Protein 2D2A (pdb70)

Radius of gyration: 20.35 Å; Cα contacts (8 Å, |Δi|>4): 411; chains: 2; bounding box: 27×75×40 Å

Organism: Escherichia coli (strain K12) (NCBI:txid83333)

B-factor: mean 34.93, std 18.26, range [1.85, 102.68]

Secondary structure (DSSP, 8-state):
----------EE-HHHHHHHHHHHHHSTT--EEEEEEEEETTTEEEEEEEEESS--TTEEEEEETTEEEEEEGGGHHHHTT-EEEEEEETTEEEEEEE-TTT-S----B-EEE-/-----TTS------EE-HHHHHHHHHHHHHSTT--EEEEEEE---EEEEEEESS--TTEEEEEETTEEEEEEGGGHHHHTT-EEEEEEETTEEEEEEE-TT-

Nearest PDB structures (foldseek):
  2d2a-assembly2_A  TM=1.009E+00  e=5.135E-22  Escherichia coli
  2d2a-assembly2_B-2  TM=9.511E-01  e=5.919E-17  Escherichia coli
  1r94-assembly1_A  TM=8.937E-01  e=4.396E-09  Escherichia coli
  1s98-assembly1_A  TM=8.930E-01  e=3.444E-09  Escherichia coli
  1x0g-assembly1_C  TM=8.048E-01  e=1.186E-07  Thermosynechococcus vestitus BP-1

InterPro domains:
  IPR000361 Core domain, A-type assembly protein ATAP [PF01521] (18-118)
  IPR011298 FeS A-type assembly protein SufA, proteobacteria [TIGR01997] (17-122)
  IPR016092 FeS A-type assembly protein ATAP [TIGR00049] (18-121)
  IPR017870 FeS cluster insertion, C-terminal, conserved site [PS01152] (103-120)
  IPR035903 HesB-like domain superfamily [G3DSA:2.60.300.12] (17-122)
  IPR035903 HesB-like domain superfamily [SSF89360] (18-111)
  IPR050322 Iron-sulfur cluster assembly and transfer HesB/IscA [PTHR10072] (13-121)

Sequence (216 aa):
NPQDFAWQGLTLTPAAAIHIRELVAKQPGMVGVRLGVKQTGCAGFGYVLDSVSEPDKDDLLFEHDGAKLFVPLQAMPFIDGTEVDFVREGLNQIFKFHNPKAQNECGCGESFGVSGTFNPQDFAWQGLTLTPAAAIHIRELVAKQPGMVGVRLGVKQGFGYVLDSVSEPDKDDLLFEHDGAKLFVPLQAMPFIDGTEVDFVREGLNQIFKFHNPKA

CATH classification: 2.60.300.12

Solvent-accessible surface area: 12677 Å² total; per-residue (Å²): 155,100,58,126,134,111,73,155,8,8,75,7,20,84,46,0,1,95,21,0,119,87,25,48,86,166,100,124,57,14,56,0,0,68,0,15,34,37,151,83,86,140,90,32,101,26,52,44,2,66,46,14,68,157,55,78,117,57,21,54,80,44,104,80,100,48,1,73,0,15,0,16,31,134,3,0,70,115,8,20,14,0,66,0,47,16,46,132,129,80,26,31,50,31,5,107,51,119,22,70,194,41,87,146,93,106,57,95,25,69,47,18,1,21,143,89,125,166,78,61,53,113,87,108,58,155,6,9,74,9,20,100,36,0,0,68,33,4,90,96,26,25,87,153,94,129,62,19,59,0,0,51,1,14,63,126,172,96,95,6,10,41,10,75,54,2,65,148,70,84,100,75,24,52,77,40,105,76,79,62,1,69,2,10,0,22,29,128,8,0,58,138,2,21,16,0,67,4,31,14,59,145,62,16,43,16,57,7,0,67,2,95,14,96,132,103

Structure (mmCIF, N/CA/C/O backbone):
data_2D2A
#
_entry.id   2D2A
#
_cell.length_a   25.162
_cell.length_b   88.500
_cell.length_c   122.013
_cell.angle_alpha   90.00
_cell.angle_beta   90.00
_cell.angle_gamma   90.00
#
_symmetry.space_group_name_H-M   'P 21 21 21'
#
loop_
_entity.id
_entity.type
_entity.pdbx_description
1 polymer 'SufA protein'
2 water water
#
loop_
_atom_site.group_PDB
_atom_site.id
_atom_site.type_symbol
_atom_site.label_atom_id
_atom_site.label_alt_id
_atom_site.label_comp_id
_atom_site.label_asym_id
_atom_site.label_entity_id
_atom_site.label_seq_id
_atom_site.pdbx_PDB_ins_code
_atom_site.Cartn_x
_atom_site.Cartn_y
_atom_site.Cartn_z
_atom_site.occupancy
_atom_site.B_iso_or_equiv
_atom_site.auth_seq_id
_atom_site.auth_comp_id
_atom_site.auth_asym_id
_atom_site.auth_atom_id
_atom_site.pdbx_PDB_model_num
ATOM 1 N N . ASN A 1 32 ? 15.510 38.824 27.634 1.00 91.86 9 ASN A N 1
ATOM 2 C CA . ASN A 1 32 ? 16.800 38.946 28.377 1.00 92.54 9 ASN A CA 1
ATOM 3 C C . ASN A 1 32 ? 16.539 39.380 29.923 1.00 92.78 9 ASN A C 1
ATOM 4 O O . ASN A 1 32 ? 15.824 40.414 30.080 1.00 91.22 9 ASN A O 1
ATOM 6 N N . PRO A 1 33 ? 16.960 38.553 30.994 1.00 93.89 10 PRO A N 1
ATOM 7 C CA . PRO A 1 33 ? 16.769 38.813 32.477 1.00 94.31 10 PRO A CA 1
ATOM 8 C C . PRO A 1 33 ? 17.988 38.772 33.594 1.00 93.94 10 PRO A C 1
ATOM 9 O O . PRO A 1 33 ? 18.160 39.791 34.290 1.00 93.08 10 PRO A O 1
ATOM 13 N N . GLN A 1 34 ? 18.642 37.611 33.873 1.00 93.47 11 GLN A N 1
ATOM 14 C CA . GLN A 1 34 ? 20.022 37.408 34.565 1.00 92.91 11 GLN A CA 1
ATOM 15 C C . GLN A 1 34 ? 20.498 35.865 34.688 1.00 91.85 11 GLN A C 1
ATOM 16 O O . GLN A 1 34 ? 20.201 34.964 33.850 1.00 91.71 11 GLN A O 1
ATOM 22 N N . ASP A 1 35 ? 21.225 35.634 35.804 1.00 90.19 12 ASP A N 1
ATOM 23 C CA . ASP A 1 35 ? 22.131 34.494 36.171 1.00 87.86 12 ASP A CA 1
ATOM 24 C C . ASP A 1 35 ? 23.190 34.597 35.025 1.00 82.56 12 ASP A C 1
ATOM 25 O O . ASP A 1 35 ? 22.972 34.096 33.872 1.00 79.62 12 ASP A O 1
ATOM 30 N N . PHE A 1 36 ? 24.232 35.401 35.411 1.00 76.20 13 PHE A N 1
ATOM 31 C CA . PHE A 1 36 ? 25.173 36.117 34.560 1.00 71.60 13 PHE A CA 1
ATOM 32 C C . PHE A 1 36 ? 26.562 36.610 35.179 1.00 66.37 13 PHE A C 1
ATOM 33 O O . PHE A 1 36 ? 27.362 37.152 34.372 1.00 68.45 13 PHE A O 1
ATOM 41 N N . ALA A 1 37 ? 26.971 36.362 36.445 1.00 57.05 14 ALA A N 1
ATOM 42 C CA . ALA A 1 37 ? 28.311 36.792 36.915 1.00 50.21 14 ALA A CA 1
ATOM 43 C C . ALA A 1 37 ? 28.894 38.250 36.373 1.00 47.83 14 ALA A C 1
ATOM 44 O O . ALA A 1 37 ? 29.613 38.367 35.357 1.00 45.84 14 ALA A O 1
ATOM 46 N N . TRP A 1 38 ? 28.654 39.321 37.205 1.00 44.61 15 TRP A N 1
ATOM 47 C CA . TRP A 1 38 ? 28.976 40.713 36.973 1.00 39.18 15 TRP A CA 1
ATOM 48 C C . TRP A 1 38 ? 30.191 41.094 37.685 1.00 37.68 15 TRP A C 1
ATOM 49 O O . TRP A 1 38 ? 30.645 40.348 38.483 1.00 36.08 15 TRP A O 1
ATOM 60 N N . GLN A 1 39 ? 30.821 42.212 37.333 1.00 37.88 16 GLN A N 1
ATOM 61 C CA . GLN A 1 39 ? 32.110 42.455 38.008 1.00 39.62 16 GLN A CA 1
ATOM 62 C C . GLN A 1 39 ? 31.911 43.030 39.252 1.00 37.10 16 GLN A C 1
ATOM 63 O O . GLN A 1 39 ? 32.731 42.873 40.100 1.00 37.64 16 GLN A O 1
ATOM 69 N N . GLY A 1 40 ? 30.893 43.868 39.263 1.00 35.90 17 GLY A N 1
ATOM 70 C CA . GLY A 1 40 ? 30.271 44.254 40.515 1.00 35.65 17 GLY A CA 1
ATOM 71 C C . GLY A 1 40 ? 30.277 45.735 40.630 1.00 33.42 17 GLY A C 1
ATOM 72 O O . GLY A 1 40 ? 30.495 46.428 39.533 1.00 33.32 17 GLY A O 1
ATOM 73 N N . LEU A 1 41 ? 30.013 46.247 41.846 1.00 27.59 18 LEU A N 1
ATOM 74 C CA . LEU A 1 41 ? 30.186 47.686 41.976 1.00 23.69 18 LEU A CA 1
ATOM 75 C C . LEU A 1 41 ? 30.983 48.021 43.124 1.00 19.73 18 LEU A C 1
ATOM 76 O O . LEU A 1 41 ? 31.103 47.270 43.982 1.00 17.37 18 LEU A O 1
ATOM 81 N N . THR A 1 42 ? 31.498 49.233 43.136 1.00 21.91 19 THR A N 1
ATOM 82 C CA . THR A 1 42 ? 32.345 49.756 44.243 1.00 25.21 19 THR A CA 1
ATOM 83 C C . THR A 1 42 ? 31.987 51.100 44.990 1.00 24.23 19 THR A C 1
ATOM 84 O O . THR A 1 42 ? 31.533 52.024 44.617 1.00 25.16 19 THR A O 1
ATOM 88 N N . LEU A 1 43 ? 32.488 51.199 46.120 1.00 25.34 20 LEU A N 1
ATOM 89 C CA . LEU A 1 43 ? 32.392 52.377 46.893 1.00 21.68 20 LEU A CA 1
ATOM 90 C C . LEU A 1 43 ? 33.795 52.899 47.125 1.00 19.00 20 LEU A C 1
ATOM 91 O O . LEU A 1 43 ? 34.675 52.140 47.573 1.00 18.18 20 LEU A O 1
ATOM 96 N N . THR A 1 44 ? 33.997 54.176 46.900 1.00 17.90 21 THR A N 1
ATOM 97 C CA . THR A 1 44 ? 35.267 54.724 47.310 1.00 19.18 21 THR A CA 1
ATOM 98 C C . THR A 1 44 ? 35.281 54.763 48.848 1.00 21.47 21 THR A C 1
ATOM 99 O O . THR A 1 44 ? 34.270 54.842 49.507 1.00 18.03 21 THR A O 1
ATOM 103 N N . PRO A 1 45 ? 36.448 54.754 49.433 1.00 23.78 22 PRO A N 1
ATOM 104 C CA . PRO A 1 45 ? 36.526 54.933 50.938 1.00 23.62 22 PRO A CA 1
ATOM 105 C C . PRO A 1 45 ? 35.663 56.119 51.485 1.00 23.88 22 PRO A C 1
ATOM 106 O O . PRO A 1 45 ? 35.053 56.077 52.514 1.00 23.95 22 PRO A O 1
ATOM 110 N N . ALA A 1 46 ? 35.633 57.217 50.719 1.00 24.06 23 ALA A N 1
ATOM 111 C CA . ALA A 1 46 ? 34.902 58.378 51.148 1.00 22.25 23 ALA A CA 1
ATOM 112 C C . ALA A 1 46 ? 33.335 58.006 51.226 1.00 22.60 23 ALA A C 1
ATOM 113 O O . ALA A 1 46 ? 32.662 58.399 52.188 1.00 25.38 23 ALA A O 1
ATOM 115 N N . ALA A 1 47 ? 32.840 57.281 50.224 1.00 17.86 24 ALA A N 1
ATOM 116 C CA . ALA A 1 47 ? 31.507 56.886 50.111 1.00 15.85 24 ALA A CA 1
ATOM 117 C C . ALA A 1 47 ? 31.179 55.915 51.178 1.00 17.11 24 ALA A C 1
ATOM 118 O O . ALA A 1 47 ? 30.160 56.021 51.842 1.00 20.86 24 ALA A O 1
ATOM 120 N N . ALA A 1 48 ? 32.084 55.002 51.443 1.00 18.71 25 ALA A N 1
ATOM 121 C CA . ALA A 1 48 ? 32.013 53.997 52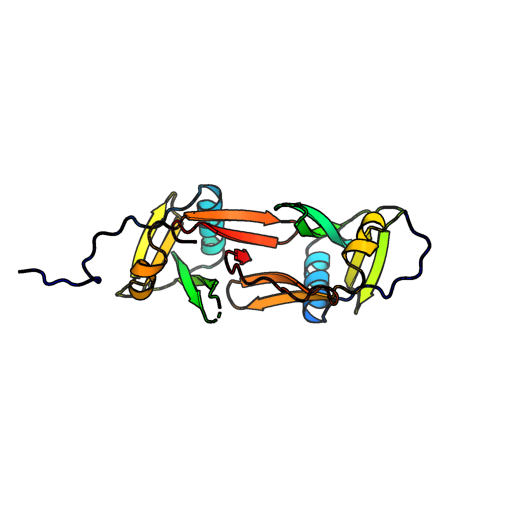.548 1.00 15.40 25 ALA A CA 1
ATOM 122 C C . ALA A 1 48 ? 31.917 54.633 53.972 1.00 15.64 25 ALA A C 1
ATOM 123 O O . ALA A 1 48 ? 30.983 54.215 54.756 1.00 8.69 25 ALA A O 1
ATOM 125 N N . ILE A 1 49 ? 32.810 55.651 54.228 1.00 15.88 26 ILE A N 1
ATOM 126 C CA . ILE A 1 49 ? 32.816 56.366 55.519 1.00 15.91 26 ILE A CA 1
ATOM 127 C C . ILE A 1 49 ? 31.409 57.023 55.613 1.00 16.13 26 ILE A C 1
ATOM 128 O O . ILE A 1 49 ? 30.673 56.990 56.607 1.00 15.14 26 ILE A O 1
ATOM 133 N N . HIS A 1 50 ? 31.000 57.683 54.566 1.00 14.30 27 HIS A N 1
ATOM 134 C CA . HIS A 1 50 ? 29.722 58.385 54.745 1.00 13.73 27 HIS A CA 1
ATOM 135 C C . HIS A 1 50 ? 28.534 57.413 54.917 1.00 14.69 27 HIS A C 1
ATOM 136 O O . HIS A 1 50 ? 27.562 57.786 55.499 1.00 16.57 27 HIS A O 1
ATOM 143 N N . ILE A 1 51 ? 28.606 56.203 54.353 1.00 11.39 28 ILE A N 1
ATOM 144 C CA . ILE A 1 51 ? 27.489 55.430 54.400 1.00 14.68 28 ILE A CA 1
ATOM 145 C C . ILE A 1 51 ? 27.485 54.956 55.889 1.00 14.90 28 ILE A C 1
ATOM 146 O O . ILE A 1 51 ? 26.524 54.733 56.482 1.00 8.25 28 ILE A O 1
ATOM 151 N N . ARG A 1 52 ? 28.671 54.602 56.422 1.00 18.38 29 ARG A N 1
ATOM 152 C CA . ARG A 1 52 ? 28.877 54.145 57.806 1.00 17.60 29 ARG A CA 1
ATOM 153 C C . ARG A 1 52 ? 28.415 55.212 58.815 1.00 17.69 29 ARG A C 1
ATOM 154 O O . ARG A 1 52 ? 27.883 54.829 59.798 1.00 24.84 29 ARG A O 1
ATOM 162 N N . GLU A 1 53 ? 28.495 56.429 58.501 1.00 15.42 30 GLU A N 1
ATOM 163 C CA . GLU A 1 53 ? 28.110 57.495 59.341 1.00 20.78 30 GLU A CA 1
ATOM 164 C C . GLU A 1 53 ? 26.614 57.685 59.363 1.00 23.29 30 GLU A C 1
ATOM 165 O O . GLU A 1 53 ? 26.068 58.117 60.405 1.00 26.06 30 GLU A O 1
ATOM 171 N N . LEU A 1 54 ? 25.906 57.463 58.219 1.00 24.38 31 LEU A N 1
ATOM 172 C CA . LEU A 1 54 ? 24.407 57.529 58.095 1.00 18.54 31 LEU A CA 1
ATOM 173 C C . LEU A 1 54 ? 23.806 56.282 58.702 1.00 18.94 31 LEU A C 1
ATOM 174 O O . LEU A 1 54 ? 22.817 56.340 59.357 1.00 20.47 31 LEU A O 1
ATOM 179 N N . VAL A 1 55 ? 24.466 55.114 58.565 1.00 19.65 32 VAL A N 1
ATOM 180 C CA . VAL A 1 55 ? 24.047 53.979 59.347 1.00 20.10 32 VAL A CA 1
ATOM 181 C C . VAL A 1 55 ? 23.962 54.215 60.903 1.00 22.21 32 VAL A C 1
ATOM 182 O O . VAL A 1 55 ? 23.174 53.580 61.575 1.00 25.30 32 VAL A O 1
ATOM 186 N N . ALA A 1 56 ? 24.793 55.148 61.406 1.00 21.76 33 ALA A N 1
ATOM 187 C CA . ALA A 1 56 ? 25.320 55.074 62.680 1.00 20.12 33 ALA A CA 1
ATOM 188 C C . ALA A 1 56 ? 24.350 56.023 63.417 1.00 22.62 33 ALA A C 1
ATOM 189 O O . ALA A 1 56 ? 24.020 55.738 64.612 1.00 22.97 33 ALA A O 1
ATOM 191 N N . LYS A 1 57 ? 23.941 57.135 62.749 1.00 23.15 34 LYS A N 1
ATOM 192 C CA . LYS A 1 57 ? 22.849 58.031 63.245 1.00 24.10 34 LYS A CA 1
ATOM 193 C C . LYS A 1 57 ? 21.500 57.373 63.019 1.00 24.66 34 LYS A C 1
ATOM 194 O O . LYS A 1 57 ? 20.541 57.814 63.451 1.00 23.57 34 LYS A O 1
ATOM 200 N N . GLN A 1 58 ? 21.408 56.336 62.181 1.00 28.93 35 GLN A N 1
ATOM 201 C CA . GLN A 1 58 ? 20.151 55.919 61.768 1.00 28.83 35 GLN A CA 1
ATOM 202 C C . GLN A 1 58 ? 19.941 54.463 61.872 1.00 29.92 35 GLN A C 1
ATOM 203 O O . GLN A 1 58 ? 20.206 53.616 61.019 1.00 32.13 35 GLN A O 1
ATOM 209 N N . PRO A 1 59 ? 19.082 54.309 62.879 1.00 23.89 36 PRO A N 1
ATOM 210 C CA . PRO A 1 59 ? 18.686 52.884 63.271 1.00 25.21 36 PRO A CA 1
ATOM 211 C C . PRO A 1 59 ? 17.770 52.195 62.284 1.00 26.38 36 PRO A C 1
ATOM 212 O O . PRO A 1 59 ? 16.947 52.987 61.561 1.00 40.61 36 PRO A O 1
ATOM 216 N N . GLY A 1 60 ? 17.820 50.880 62.278 1.00 30.74 37 GLY A N 1
ATOM 217 C CA . GLY A 1 60 ? 17.138 50.244 61.137 1.00 31.02 37 GLY A CA 1
ATOM 218 C C . GLY A 1 60 ? 17.727 50.463 59.720 1.00 28.23 37 GLY A C 1
ATOM 219 O O . GLY A 1 60 ? 17.531 49.605 58.896 1.00 30.32 37 GLY A O 1
ATOM 220 N N . MET A 1 61 ? 18.565 51.445 59.429 1.00 26.79 38 MET A N 1
ATOM 221 C CA . MET A 1 61 ? 19.258 51.604 58.174 1.00 28.38 38 MET A CA 1
ATOM 222 C C . MET A 1 61 ? 20.393 50.562 58.024 1.00 25.31 38 MET A C 1
ATOM 223 O O . MET A 1 61 ? 21.223 50.466 58.904 1.00 24.40 38 MET A O 1
ATOM 228 N N . VAL A 1 62 ? 20.308 49.714 57.008 1.00 22.47 39 VAL A N 1
ATOM 229 C CA . VAL A 1 62 ? 21.383 48.695 56.791 1.00 24.10 39 VAL A CA 1
ATOM 230 C C . VAL A 1 62 ? 22.423 49.124 55.813 1.00 20.67 39 VAL A C 1
ATOM 231 O O . VAL A 1 62 ? 23.538 48.646 55.838 1.00 25.22 39 VAL A O 1
ATOM 235 N N . GLY A 1 63 ? 22.082 50.041 54.968 1.00 18.13 40 GLY A N 1
ATOM 236 C CA . GLY A 1 63 ? 22.945 50.356 53.827 1.00 17.81 40 GLY A CA 1
ATOM 237 C C . GLY A 1 63 ? 22.249 51.303 52.854 1.00 14.86 40 GLY A C 1
ATOM 238 O O . GLY A 1 63 ? 21.310 51.917 53.190 1.00 10.33 40 GLY A O 1
ATOM 239 N N . VAL A 1 64 ? 22.874 51.550 51.737 1.00 16.59 41 VAL A N 1
ATOM 240 C CA . VAL A 1 64 ? 22.228 52.304 50.612 1.00 16.60 41 VAL A CA 1
ATOM 241 C C . VAL A 1 64 ? 21.995 51.342 49.388 1.00 19.85 41 VAL A C 1
ATOM 242 O O . VAL A 1 64 ? 22.418 50.148 49.295 1.00 21.76 41 VAL A O 1
ATOM 246 N N . ARG A 1 65 ? 21.128 51.752 48.547 1.00 21.14 42 ARG A N 1
ATOM 247 C CA . ARG A 1 65 ? 20.697 50.925 47.386 1.00 20.08 42 ARG A CA 1
ATOM 248 C C . ARG A 1 65 ? 20.722 51.826 46.125 1.00 19.63 42 ARG A C 1
ATOM 249 O O . ARG A 1 65 ? 20.124 52.909 46.152 1.00 20.40 42 ARG A O 1
ATOM 257 N N . LEU A 1 66 ? 21.485 51.467 45.083 1.00 20.76 43 LEU A N 1
ATOM 258 C CA . LEU A 1 66 ? 21.396 52.111 43.827 1.00 21.76 43 LEU A CA 1
ATOM 259 C C . LEU A 1 66 ? 20.333 51.494 42.881 1.00 23.25 43 LEU A C 1
ATOM 260 O O . LEU A 1 66 ? 20.384 50.402 42.470 1.00 24.04 43 LEU A O 1
ATOM 265 N N . GLY A 1 67 ? 19.385 52.280 42.524 1.00 25.88 44 GLY A N 1
ATOM 266 C CA . GLY A 1 67 ? 18.427 51.991 41.477 1.00 26.88 44 GLY A CA 1
ATOM 267 C C . GLY A 1 67 ? 18.783 52.923 40.399 1.00 29.60 44 GLY A C 1
ATOM 268 O O . GLY A 1 67 ? 19.684 53.778 40.498 1.00 31.22 44 GLY A O 1
ATOM 269 N N . VAL A 1 68 ? 18.074 52.737 39.315 1.00 35.54 45 VAL A N 1
ATOM 270 C CA . VAL A 1 68 ? 18.084 53.669 38.121 1.00 38.10 45 VAL A CA 1
ATOM 271 C C . VAL A 1 68 ? 16.605 54.028 37.709 1.00 39.16 45 VAL A C 1
ATOM 272 O O . VAL A 1 68 ? 15.796 53.225 37.804 1.00 36.86 45 VAL A O 1
ATOM 276 N N . LYS A 1 69 ? 16.337 55.253 37.293 1.00 43.81 46 LYS A N 1
ATOM 277 C CA . LYS A 1 69 ? 14.985 55.829 36.995 1.00 47.82 46 LYS A CA 1
ATOM 278 C C . LYS A 1 69 ? 14.981 56.232 35.431 1.00 51.51 46 LYS A C 1
ATOM 279 O O . LYS A 1 69 ? 15.978 56.587 34.867 1.00 49.61 46 LYS A O 1
ATOM 281 N N . GLN A 1 70 ? 13.815 56.152 34.772 1.00 55.40 47 GLN A N 1
ATOM 282 C CA . GLN A 1 70 ? 13.604 56.592 33.435 1.00 57.22 47 GLN A CA 1
ATOM 283 C C . GLN A 1 70 ? 13.697 58.138 33.638 1.00 58.33 47 GLN A C 1
ATOM 284 O O . GLN A 1 70 ? 13.208 58.664 34.648 1.00 53.78 47 GLN A O 1
ATOM 290 N N . THR A 1 71 ? 14.419 58.819 32.701 1.00 63.16 48 THR A N 1
ATOM 291 C CA . THR A 1 71 ? 14.426 60.347 32.448 1.00 66.76 48 THR A CA 1
ATOM 292 C C . THR A 1 71 ? 14.752 60.794 30.924 1.00 71.53 48 THR A C 1
ATOM 293 O O . THR A 1 71 ? 14.876 59.910 30.035 1.00 71.82 48 THR A O 1
ATOM 297 N N . GLY A 1 72 ? 14.918 62.110 30.591 1.00 77.28 49 GLY A N 1
ATOM 298 C CA . GLY A 1 72 ? 15.366 62.604 29.207 1.00 82.14 49 GLY A CA 1
ATOM 299 C C . GLY A 1 72 ? 14.652 62.200 27.762 1.00 86.03 49 GLY A C 1
ATOM 300 O O . GLY A 1 72 ? 13.348 62.299 27.637 1.00 86.37 49 GLY A O 1
ATOM 301 N N . CYS A 1 73 ? 15.433 61.830 26.670 1.00 88.48 50 CYS A N 1
ATOM 302 C CA . CYS A 1 73 ? 14.910 60.849 25.636 1.00 90.70 50 CYS A CA 1
ATOM 303 C C . CYS A 1 73 ? 14.962 59.353 26.084 1.00 90.76 50 CYS A C 1
ATOM 304 O O . CYS A 1 73 ? 14.019 58.919 26.762 1.00 93.76 50 CYS A O 1
ATOM 307 N N . ALA A 1 74 ? 15.926 58.491 25.724 1.00 88.98 51 ALA A N 1
ATOM 308 C CA . ALA A 1 74 ? 15.806 57.127 26.359 1.00 86.92 51 ALA A CA 1
ATOM 309 C C . ALA A 1 74 ? 16.755 57.025 27.573 1.00 84.35 51 ALA A C 1
ATOM 310 O O . ALA A 1 74 ? 17.255 55.851 27.837 1.00 85.57 51 ALA A O 1
ATOM 312 N N . GLY A 1 75 ? 16.941 58.227 28.266 1.00 78.78 52 GLY A N 1
ATOM 313 C CA . GLY A 1 75 ? 17.787 58.490 29.437 1.00 73.11 52 GLY A CA 1
ATOM 314 C C . GLY A 1 75 ? 17.400 57.695 30.714 1.00 68.89 52 GLY A C 1
ATOM 315 O O . GLY A 1 75 ? 16.412 56.924 30.760 1.00 69.47 52 GLY A O 1
ATOM 316 N N . PHE A 1 76 ? 18.181 57.885 31.782 1.00 62.52 53 PHE A N 1
ATOM 317 C CA . PHE A 1 76 ? 18.320 56.932 32.860 1.00 56.12 53 PHE A CA 1
ATOM 318 C C . PHE A 1 76 ? 19.287 57.662 33.886 1.00 50.09 53 PHE A C 1
ATOM 319 O O . PHE A 1 76 ? 20.397 58.080 33.533 1.00 49.13 53 PHE A O 1
ATOM 327 N N . GLY A 1 77 ? 18.808 57.827 35.144 1.00 42.75 54 GLY A N 1
ATOM 328 C CA . GLY A 1 77 ? 19.351 58.683 36.166 1.00 36.47 54 GLY A CA 1
ATOM 329 C C . GLY A 1 77 ? 19.622 57.624 37.128 1.00 32.64 54 GLY A C 1
ATOM 330 O O . GLY A 1 77 ? 19.014 56.624 37.146 1.00 30.52 54 GLY A O 1
ATOM 331 N N . TYR A 1 78 ? 20.666 57.837 37.880 1.00 30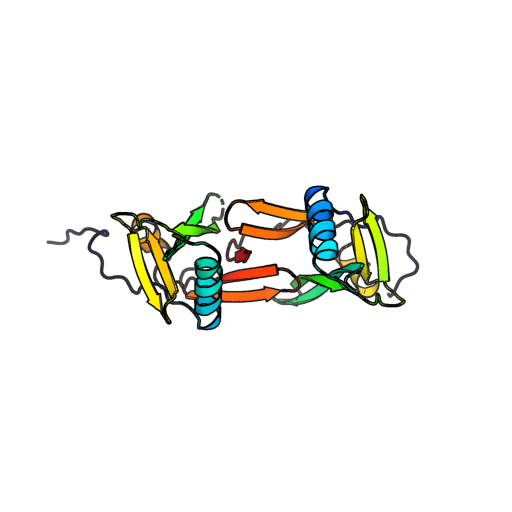.52 55 TYR A N 1
ATOM 332 C CA . TYR A 1 78 ? 20.912 57.165 39.183 1.00 27.58 55 TYR A CA 1
ATOM 333 C C . TYR A 1 78 ? 20.182 57.666 40.366 1.00 22.17 55 TYR A C 1
ATOM 334 O O . TYR A 1 78 ? 19.823 58.800 40.437 1.00 19.84 55 TYR A O 1
ATOM 343 N N . VAL A 1 79 ? 19.945 56.747 41.274 1.00 23.01 56 VAL A N 1
ATOM 344 C CA . VAL A 1 79 ? 19.144 56.996 42.569 1.00 22.50 56 VAL A CA 1
ATOM 345 C C . VAL A 1 79 ? 19.620 56.173 43.695 1.00 19.33 56 VAL A C 1
ATOM 346 O O . VAL A 1 79 ? 19.429 54.976 43.696 1.00 16.21 56 VAL A O 1
ATOM 350 N N . LEU A 1 80 ? 20.347 56.823 44.549 1.00 18.91 57 LEU A N 1
ATOM 351 C CA . LEU A 1 80 ? 20.866 56.205 45.807 1.00 21.77 57 LEU A CA 1
ATOM 352 C C . LEU A 1 80 ? 19.947 56.423 46.971 1.00 21.64 57 LEU A C 1
ATOM 353 O O . LEU A 1 80 ? 19.664 57.574 47.365 1.00 20.30 57 LEU A O 1
ATOM 358 N N . ASP A 1 81 ? 19.587 55.353 47.620 1.00 22.81 58 ASP A N 1
ATOM 359 C CA . ASP A 1 81 ? 18.600 55.467 48.675 1.00 24.07 58 ASP A CA 1
ATOM 360 C C . ASP A 1 81 ? 19.044 54.677 49.779 1.00 24.30 58 ASP A C 1
ATOM 361 O O . ASP A 1 81 ? 19.771 53.688 49.679 1.00 25.03 58 ASP A O 1
ATOM 366 N N . SER A 1 82 ? 18.634 55.185 50.940 1.00 26.68 59 SER A N 1
ATOM 367 C CA . SER A 1 82 ? 18.768 54.509 52.275 1.00 23.46 59 SER A CA 1
ATOM 368 C C . SER A 1 82 ? 17.985 53.250 52.177 1.00 21.56 59 SER A C 1
ATOM 369 O O . SER A 1 82 ? 16.830 53.298 51.494 1.00 24.91 59 SER A O 1
ATOM 372 N N . VAL A 1 83 ? 18.474 52.114 52.698 1.00 18.63 60 VAL A N 1
ATOM 373 C CA . VAL A 1 83 ? 17.640 50.893 52.665 1.00 21.25 60 VAL A CA 1
ATOM 374 C C . VAL A 1 83 ? 17.588 50.283 53.969 1.00 22.97 60 VAL A C 1
ATOM 375 O O . VAL A 1 83 ? 18.568 50.371 54.711 1.00 23.92 60 VAL A O 1
ATOM 379 N N . SER A 1 84 ? 16.482 49.616 54.326 1.00 26.97 61 SER A N 1
ATOM 380 C CA . SER A 1 84 ? 16.473 48.744 55.642 1.00 26.79 61 SER A CA 1
ATOM 381 C C . SER A 1 84 ? 16.263 47.271 55.387 1.00 28.05 61 SER A C 1
ATOM 382 O O . SER A 1 84 ? 16.909 46.531 55.933 1.00 28.24 61 SER A O 1
ATOM 385 N N . GLU A 1 85 ? 15.403 46.929 54.449 1.00 33.06 62 GLU A N 1
ATOM 386 C CA . GLU A 1 85 ? 14.865 45.602 54.103 1.00 37.83 62 GLU A CA 1
ATOM 387 C C . GLU A 1 85 ? 15.247 45.482 52.579 1.00 36.99 62 GLU A C 1
ATOM 388 O O . GLU A 1 85 ? 14.554 46.003 51.680 1.00 38.63 62 GLU A O 1
ATOM 394 N N . PRO A 1 86 ? 16.363 44.855 52.275 1.00 36.91 63 PRO A N 1
ATOM 395 C CA . PRO A 1 86 ? 16.681 44.501 50.879 1.00 35.91 63 PRO A CA 1
ATOM 396 C C . PRO A 1 86 ? 15.704 43.689 50.202 1.00 35.90 63 PRO A C 1
ATOM 397 O O . PRO A 1 86 ? 15.387 42.771 50.778 1.00 37.99 63 PRO A O 1
ATOM 401 N N . ASP A 1 87 ? 15.354 43.929 48.992 1.00 36.64 64 ASP A N 1
ATOM 402 C CA . ASP A 1 87 ? 14.700 42.9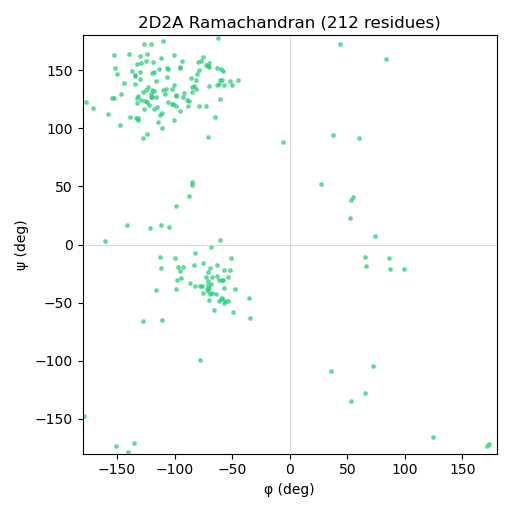66 48.163 1.00 39.06 64 ASP A CA 1
ATOM 403 C C . ASP A 1 87 ? 15.484 41.651 47.909 1.00 37.53 64 ASP A C 1
ATOM 404 O O . ASP A 1 87 ? 16.678 41.608 48.023 1.00 33.57 64 ASP A O 1
ATOM 409 N N . LYS A 1 88 ? 14.714 40.561 47.691 1.00 40.28 65 LYS A N 1
ATOM 410 C CA . LYS A 1 88 ? 15.162 39.124 47.426 1.00 40.88 65 LYS A CA 1
ATOM 411 C C . LYS A 1 88 ? 16.283 39.023 46.291 1.00 41.33 65 LYS A C 1
ATOM 412 O O . LYS A 1 88 ? 17.384 38.550 46.483 1.00 40.75 65 LYS A O 1
ATOM 414 N N . ASP A 1 89 ? 15.906 39.529 45.142 1.00 43.27 66 ASP A N 1
ATOM 415 C CA . ASP A 1 89 ? 16.711 39.899 44.037 1.00 46.09 66 ASP A CA 1
ATOM 416 C C . ASP A 1 89 ? 17.973 40.858 44.307 1.00 44.79 66 ASP A C 1
ATOM 417 O O . ASP A 1 89 ? 18.689 41.103 43.326 1.00 49.67 66 ASP A O 1
ATOM 422 N N . ASP A 1 90 ? 18.236 41.529 45.447 1.00 39.81 67 ASP A N 1
ATOM 423 C CA . ASP A 1 90 ? 19.344 42.465 45.413 1.00 33.64 67 ASP A CA 1
ATOM 424 C C . ASP A 1 90 ? 20.676 41.714 45.548 1.00 30.91 67 ASP A C 1
ATOM 425 O O . ASP A 1 90 ? 20.780 40.682 46.106 1.00 30.71 67 ASP A O 1
ATOM 430 N N . LEU A 1 91 ? 21.698 42.363 45.064 1.00 29.27 68 LEU A N 1
ATOM 431 C CA . LEU A 1 91 ? 23.044 42.023 45.257 1.00 29.09 68 LEU A CA 1
ATOM 432 C C . LEU A 1 91 ? 23.670 42.973 46.202 1.00 26.55 68 LEU A C 1
ATOM 433 O O . LEU A 1 91 ? 23.443 44.164 46.192 1.00 24.99 68 LEU A O 1
ATOM 438 N N . LEU A 1 92 ? 24.656 42.431 46.851 1.00 25.40 69 LEU A N 1
ATOM 439 C CA . LEU A 1 92 ? 25.304 43.065 47.948 1.00 25.94 69 LEU A CA 1
ATOM 440 C C . LEU A 1 92 ? 26.807 43.261 47.679 1.00 26.68 69 LEU A C 1
ATOM 441 O O . LEU A 1 92 ? 27.477 42.341 47.414 1.00 29.86 69 LEU A O 1
ATOM 446 N N . PHE A 1 93 ? 27.331 44.470 47.824 1.00 28.28 70 PHE A N 1
ATOM 447 C CA . PHE A 1 93 ? 28.718 44.780 47.576 1.00 28.33 70 PHE A CA 1
ATOM 448 C C . PHE A 1 93 ? 29.045 45.576 48.788 1.00 31.31 70 PHE A C 1
ATOM 449 O O . PHE A 1 93 ? 28.556 46.673 49.018 1.00 30.47 70 PHE A O 1
ATOM 457 N N . GLU A 1 94 ? 29.842 44.907 49.597 1.00 35.55 71 GLU A N 1
ATOM 458 C CA . GLU A 1 94 ? 30.411 45.337 50.837 1.00 36.97 71 GLU A CA 1
ATOM 459 C C . GLU A 1 94 ? 31.903 45.760 50.787 1.00 37.88 71 GLU A C 1
ATOM 460 O O . GLU A 1 94 ? 32.709 45.080 50.391 1.00 33.32 71 GLU A O 1
ATOM 466 N N . HIS A 1 95 ? 32.157 47.008 51.157 1.00 43.31 72 HIS A N 1
ATOM 467 C CA . HIS A 1 95 ? 33.442 47.633 51.273 1.00 47.59 72 HIS A CA 1
ATOM 468 C C . HIS A 1 95 ? 33.447 48.330 52.617 1.00 45.84 72 HIS A C 1
ATOM 469 O O . HIS A 1 95 ? 32.645 49.125 52.880 1.00 45.63 72 HIS A O 1
ATOM 476 N N . ASP A 1 96 ? 34.473 47.983 53.374 1.00 45.91 73 ASP A N 1
ATOM 477 C CA . ASP A 1 96 ? 34.994 48.499 54.620 1.00 44.36 73 ASP A CA 1
ATOM 478 C C . ASP A 1 96 ? 33.727 48.500 55.604 1.00 40.43 73 ASP A C 1
ATOM 479 O O . ASP A 1 96 ? 33.595 49.292 56.358 1.00 41.60 73 ASP A O 1
ATOM 484 N N . GLY A 1 97 ? 32.800 47.566 55.638 1.00 38.65 74 GLY A N 1
ATOM 485 C CA . GLY A 1 97 ? 31.566 47.653 56.487 1.00 33.48 74 GLY A CA 1
ATOM 486 C C . GLY A 1 97 ? 30.349 48.346 55.942 1.00 30.56 74 GLY A C 1
ATOM 487 O O . GLY A 1 97 ? 29.229 48.187 56.408 1.00 31.85 74 GLY A O 1
ATOM 488 N N . ALA A 1 98 ? 30.547 49.205 54.932 1.00 27.60 75 ALA A N 1
ATOM 489 C CA . ALA A 1 98 ? 29.413 49.808 54.221 1.00 25.01 75 ALA A CA 1
ATOM 490 C C . ALA A 1 98 ? 28.767 48.896 53.192 1.00 22.88 75 ALA A C 1
ATOM 491 O O . ALA A 1 98 ? 29.453 48.436 52.312 1.00 21.84 75 ALA A O 1
ATOM 493 N N . LYS A 1 99 ? 27.472 48.569 53.348 1.00 22.50 76 LYS A N 1
ATOM 494 C CA . LYS A 1 99 ? 26.608 47.922 52.295 1.00 22.27 76 LYS A CA 1
ATOM 495 C C . LYS A 1 99 ? 25.884 48.717 51.103 1.00 21.96 76 LYS A C 1
ATOM 496 O O . LYS A 1 99 ? 25.471 49.779 51.138 1.00 20.68 76 LYS A O 1
ATOM 502 N N . LEU A 1 100 ? 26.001 48.169 49.917 1.00 24.07 77 LEU A N 1
ATOM 503 C CA . LEU A 1 100 ? 25.560 48.806 48.705 1.00 23.55 77 LEU A CA 1
ATOM 504 C C . LEU A 1 100 ? 24.766 47.686 48.011 1.00 24.02 77 LEU A C 1
ATOM 505 O O . LEU A 1 100 ? 25.266 46.631 47.647 1.00 26.00 77 LEU A O 1
ATOM 510 N N . PHE A 1 101 ? 23.501 47.830 48.014 1.00 23.99 78 PHE A N 1
ATOM 511 C CA . PHE A 1 101 ? 22.626 46.810 47.472 1.00 24.53 78 PHE A CA 1
ATOM 512 C C . PHE A 1 101 ? 22.233 47.339 46.172 1.00 23.21 78 PHE A C 1
ATOM 513 O O . PHE A 1 101 ? 21.982 48.536 46.011 1.00 20.55 78 PHE A O 1
ATOM 521 N N . VAL A 1 102 ? 22.300 46.470 45.192 1.00 23.61 79 VAL A N 1
ATOM 522 C CA . VAL A 1 102 ? 21.915 46.880 43.831 1.00 23.10 79 VAL A CA 1
ATOM 523 C C . VAL A 1 102 ? 20.918 45.925 43.212 1.00 22.07 79 VAL A C 1
ATOM 524 O O . VAL A 1 102 ? 21.176 44.789 43.133 1.00 21.27 79 VAL A O 1
ATOM 528 N N . PRO A 1 103 ? 19.759 46.366 42.761 1.00 23.44 80 PRO A N 1
ATOM 529 C CA . PRO A 1 103 ? 18.841 45.414 42.097 1.00 24.06 80 PRO A CA 1
ATOM 530 C C . PRO A 1 103 ? 19.366 44.717 40.827 1.00 27.89 80 PRO A C 1
ATOM 531 O O . PRO A 1 103 ? 19.746 45.482 39.920 1.00 30.09 80 PRO A O 1
ATOM 535 N N . LEU A 1 104 ? 19.395 43.386 40.691 1.00 30.10 81 LEU A N 1
ATOM 536 C CA . LEU A 1 104 ? 19.451 42.839 39.308 1.00 31.53 81 LEU A CA 1
ATOM 537 C C . LEU A 1 104 ? 18.756 43.445 38.101 1.00 32.62 81 LEU A C 1
ATOM 538 O O . LEU A 1 104 ? 19.382 43.490 37.075 1.00 34.37 81 LEU A O 1
ATOM 543 N N . GLN A 1 105 ? 17.503 43.855 38.103 1.00 35.16 82 GLN A N 1
ATOM 544 C CA . GLN A 1 105 ? 17.008 44.490 36.910 1.00 38.27 82 GLN A CA 1
ATOM 545 C C . GLN A 1 105 ? 17.792 45.754 36.587 1.00 38.77 82 GLN A C 1
ATOM 546 O O . GLN A 1 105 ? 17.348 46.591 35.701 1.00 46.76 82 GLN A O 1
ATOM 552 N N . ALA A 1 106 ? 18.832 46.059 37.338 1.00 35.53 83 ALA A N 1
ATOM 553 C CA . ALA A 1 106 ? 19.690 47.254 37.091 1.00 31.63 83 ALA A CA 1
ATOM 554 C C . ALA A 1 106 ? 21.135 46.950 36.610 1.00 29.16 83 ALA A C 1
ATOM 555 O O . ALA A 1 106 ? 21.738 47.782 35.921 1.00 23.90 83 ALA A O 1
ATOM 557 N N . MET A 1 107 ? 21.596 45.744 36.858 1.00 29.05 84 MET A N 1
ATOM 558 C CA . MET A 1 107 ? 22.958 45.465 36.653 1.00 35.28 84 MET A CA 1
ATOM 559 C C . MET A 1 107 ? 23.443 45.738 35.204 1.00 39.00 84 MET A C 1
ATOM 560 O O . MET A 1 107 ? 24.538 46.327 34.990 1.00 40.49 84 MET A O 1
ATOM 565 N N . PRO A 1 108 ? 22.701 45.189 34.217 1.00 42.43 85 PRO A N 1
ATOM 566 C CA . PRO A 1 108 ? 22.888 45.554 32.817 1.00 40.86 85 PRO A CA 1
ATOM 567 C C . PRO A 1 108 ? 23.273 46.976 32.520 1.00 39.99 85 PRO A C 1
ATOM 568 O O . PRO A 1 108 ? 24.319 47.134 31.953 1.00 37.41 85 PRO A O 1
ATOM 572 N N . PHE A 1 109 ? 22.400 47.924 32.850 1.00 39.67 86 PHE A N 1
ATOM 573 C CA . PHE A 1 109 ? 22.566 49.299 32.503 1.00 39.32 86 PHE A CA 1
ATOM 574 C C . PHE A 1 109 ? 23.818 49.858 33.382 1.00 35.60 86 PHE A C 1
ATOM 575 O O . PHE A 1 109 ? 24.395 50.851 33.014 1.00 34.64 86 PHE A O 1
ATOM 583 N N . ILE A 1 110 ? 24.265 49.277 34.506 1.00 31.19 87 ILE A N 1
ATOM 584 C CA . ILE A 1 110 ? 25.238 49.906 35.401 1.00 28.52 87 ILE A CA 1
ATOM 585 C C . ILE A 1 110 ? 26.363 49.059 36.092 1.00 28.14 87 ILE A C 1
ATOM 586 O O . ILE A 1 110 ? 27.154 49.560 37.019 1.00 24.44 87 ILE A O 1
ATOM 591 N N . ASP A 1 111 ? 26.573 47.879 35.557 1.00 27.71 88 ASP A N 1
ATOM 592 C CA . ASP A 1 111 ? 27.650 47.022 36.023 1.00 27.40 88 ASP A CA 1
ATOM 593 C C . ASP A 1 111 ? 28.943 47.852 35.832 1.00 27.91 88 ASP A C 1
ATOM 594 O O . ASP A 1 111 ? 29.162 48.737 34.927 1.00 28.33 88 ASP A O 1
ATOM 599 N N . GLY A 1 112 ? 29.824 47.501 36.756 1.00 28.19 89 GLY A N 1
ATOM 600 C CA . GLY A 1 112 ? 30.984 48.262 37.084 1.00 26.89 89 GLY A CA 1
ATOM 601 C C . GLY A 1 112 ? 30.979 49.626 37.707 1.00 24.72 89 GLY A C 1
ATOM 602 O O . GLY A 1 112 ? 32.060 49.891 38.108 1.00 22.81 89 GLY A O 1
ATOM 603 N N . THR A 1 113 ? 29.849 50.451 37.860 1.00 21.31 90 THR A N 1
ATOM 604 C CA . THR A 1 113 ? 29.835 51.863 38.454 1.00 20.01 90 THR A CA 1
ATOM 605 C C . THR A 1 113 ? 30.546 51.881 39.852 1.00 18.01 90 THR A C 1
ATOM 606 O O . THR A 1 113 ? 30.375 51.009 40.657 1.00 22.71 90 THR A O 1
ATOM 610 N N . GLU A 1 114 ? 31.288 52.915 40.108 1.00 23.17 91 GLU A N 1
ATOM 611 C CA . GLU A 1 114 ? 31.815 53.196 41.459 1.00 23.99 91 GLU A CA 1
ATOM 612 C C . GLU A 1 114 ? 31.040 54.361 41.994 1.00 21.15 91 GLU A C 1
ATOM 613 O O . GLU A 1 114 ? 30.738 55.294 41.288 1.00 17.38 91 GLU A O 1
ATOM 619 N N . VAL A 1 115 ? 30.600 54.234 43.228 1.00 22.72 92 VAL A N 1
ATOM 620 C CA . VAL A 1 115 ? 29.850 55.271 43.922 1.00 22.21 92 VAL A CA 1
ATOM 621 C C . VAL A 1 115 ? 30.834 55.970 44.782 1.00 20.91 92 VAL A C 1
ATOM 622 O O . VAL A 1 115 ? 31.577 55.284 45.494 1.00 22.03 92 VAL A O 1
ATOM 626 N N . ASP A 1 116 ? 30.867 57.298 44.682 1.00 17.38 93 ASP A N 1
ATOM 627 C CA . ASP A 1 116 ? 31.802 58.095 45.436 1.00 17.76 93 ASP A CA 1
ATOM 628 C C . ASP A 1 116 ? 30.883 59.169 46.196 1.00 19.94 93 ASP A C 1
ATOM 629 O O . ASP A 1 116 ? 29.649 59.303 45.935 1.00 13.97 93 ASP A O 1
ATOM 634 N N . PHE A 1 117 ? 31.526 59.964 47.125 1.00 21.09 94 PHE A N 1
ATOM 635 C CA . PHE A 1 117 ? 30.836 60.987 47.868 1.00 19.84 94 PHE A CA 1
ATOM 636 C C . PHE A 1 117 ? 31.846 62.082 48.071 1.00 21.15 94 PHE A C 1
ATOM 637 O O . PHE A 1 117 ? 32.963 61.834 48.474 1.00 20.64 94 PHE A O 1
ATOM 645 N N . VAL A 1 118 ? 31.466 63.324 47.733 1.00 23.98 95 VAL A N 1
ATOM 646 C CA . VAL A 1 118 ? 32.384 64.456 47.837 1.00 23.88 95 VAL A CA 1
ATOM 647 C C . VAL A 1 118 ? 31.743 65.350 48.771 1.00 23.89 95 VAL A C 1
ATOM 648 O O . VAL A 1 118 ? 30.616 65.550 48.703 1.00 28.21 95 VAL A O 1
ATOM 652 N N . ARG A 1 119 ? 32.464 65.733 49.796 1.00 24.77 96 ARG A N 1
ATOM 653 C CA . ARG A 1 119 ? 32.046 66.750 50.757 1.00 23.22 96 ARG A CA 1
ATOM 654 C C . ARG A 1 119 ? 33.061 67.835 50.841 1.00 23.13 96 ARG A C 1
ATOM 655 O O . ARG A 1 119 ? 34.227 67.601 51.063 1.00 24.10 96 ARG A O 1
ATOM 663 N N . GLU A 1 120 ? 32.597 69.029 50.573 1.00 24.93 97 GLU A N 1
ATOM 664 C CA . GLU A 1 120 ? 33.422 70.129 50.574 1.00 27.35 97 GLU A CA 1
ATOM 665 C C . GLU A 1 120 ? 32.647 71.446 50.876 1.00 26.62 97 GLU A C 1
ATOM 666 O O . GLU A 1 120 ? 31.703 71.859 50.237 1.00 25.78 97 GLU A O 1
ATOM 672 N N . GLY A 1 121 ? 33.109 72.151 51.856 1.00 27.88 98 GLY A N 1
ATOM 673 C CA . GLY A 1 121 ? 32.232 73.144 52.476 1.00 28.81 98 GLY A CA 1
ATOM 674 C C . GLY A 1 121 ? 30.750 72.741 52.570 1.00 26.84 98 GLY A C 1
ATOM 675 O O . GLY A 1 121 ? 30.330 71.772 53.225 1.00 30.67 98 GLY A O 1
ATOM 676 N N . LEU A 1 122 ? 29.961 73.388 51.771 1.00 26.14 99 LEU A N 1
ATOM 677 C CA . LEU A 1 122 ? 28.465 73.235 51.776 1.00 26.49 99 LEU A CA 1
ATOM 678 C C . LEU A 1 122 ? 27.800 72.190 50.810 1.00 25.29 99 LEU A C 1
ATOM 679 O O . LEU A 1 122 ? 26.715 71.620 51.107 1.00 25.93 99 LEU A O 1
ATOM 684 N N . ASN A 1 123 ? 28.591 71.828 49.802 1.00 26.11 100 ASN A N 1
ATOM 685 C CA . ASN A 1 123 ? 28.442 70.707 48.951 1.00 26.04 100 ASN A CA 1
ATOM 686 C C . ASN A 1 123 ? 28.550 69.372 49.495 1.00 24.08 100 ASN A C 1
ATOM 687 O O . ASN A 1 123 ? 29.572 68.919 49.904 1.00 18.58 100 ASN A O 1
ATOM 692 N N . GLN A 1 124 ? 27.400 68.687 49.550 1.00 23.66 101 GLN A N 1
ATOM 693 C CA . GLN A 1 124 ? 27.466 67.237 49.842 1.00 22.00 101 GLN A CA 1
ATOM 694 C C . GLN A 1 124 ? 26.809 66.482 48.692 1.00 20.47 101 GLN A C 1
ATOM 695 O O . GLN A 1 124 ? 25.550 66.667 48.468 1.00 22.15 101 GLN A O 1
ATOM 701 N N . ILE A 1 125 ? 27.594 65.603 48.024 1.00 17.72 102 ILE A N 1
ATOM 702 C CA . ILE A 1 125 ? 26.984 64.736 47.135 1.00 17.95 102 ILE A CA 1
ATOM 703 C C . ILE A 1 125 ? 27.456 63.393 46.800 1.00 16.35 102 ILE A C 1
ATOM 704 O O . ILE A 1 125 ? 28.570 63.253 46.729 1.00 12.21 102 ILE A O 1
ATOM 709 N N . PHE A 1 126 ? 26.541 62.443 46.519 1.00 18.60 103 PHE A N 1
ATOM 710 C CA . PHE A 1 126 ? 26.906 61.122 45.992 1.00 21.82 103 PHE A CA 1
ATOM 711 C C . PHE A 1 126 ? 26.955 61.151 44.427 1.00 23.85 103 PHE A C 1
ATOM 712 O O . PHE A 1 126 ? 25.969 61.547 43.869 1.00 24.38 103 PHE A O 1
ATOM 720 N N . LYS A 1 127 ? 28.108 60.762 43.812 1.00 22.66 104 LYS A N 1
ATOM 721 C CA . LYS A 1 127 ? 28.381 60.846 42.473 1.00 21.90 104 LYS A CA 1
ATOM 722 C C . LYS A 1 127 ? 28.499 59.387 41.908 1.00 23.07 104 LYS A C 1
ATOM 723 O O . LYS A 1 127 ? 28.978 58.390 42.542 1.00 23.10 104 LYS A O 1
ATOM 729 N N . PHE A 1 128 ? 28.175 59.244 40.628 1.00 23.27 105 PHE A N 1
ATOM 730 C CA . PHE A 1 128 ? 28.256 57.888 39.987 1.00 25.55 105 PHE A CA 1
ATOM 731 C C . PHE A 1 128 ? 29.121 57.868 38.694 1.00 23.63 105 PHE A C 1
ATOM 732 O O . PHE A 1 128 ? 28.840 58.554 37.776 1.00 22.82 105 PHE A O 1
ATOM 740 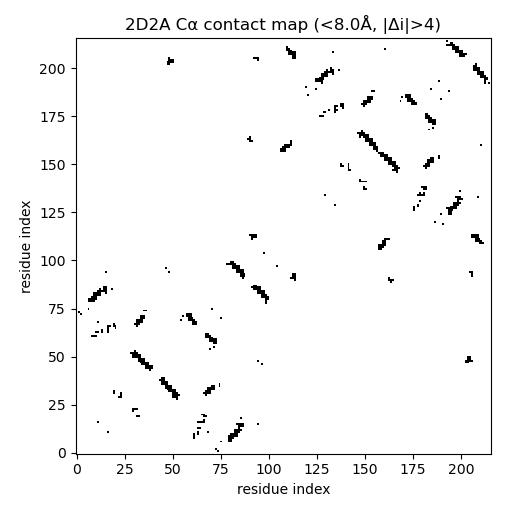N N . HIS A 1 129 ? 30.082 57.043 38.710 1.00 23.65 106 HIS A N 1
ATOM 741 C CA . HIS A 1 129 ? 31.039 56.910 37.621 1.00 28.23 106 HIS A CA 1
ATOM 742 C C . HIS A 1 129 ? 30.800 55.616 36.994 1.00 23.04 106 HIS A C 1
ATOM 743 O O . HIS A 1 129 ? 31.240 54.600 37.582 1.00 14.04 106 HIS A O 1
ATOM 750 N N . ASN A 1 130 ? 30.075 55.647 35.848 1.00 23.88 107 ASN A N 1
ATOM 751 C CA . ASN A 1 130 ? 29.863 54.302 35.087 1.00 26.39 107 ASN A CA 1
ATOM 752 C C . ASN A 1 130 ? 31.101 54.078 34.070 1.00 26.99 107 ASN A C 1
ATOM 753 O O . ASN A 1 130 ? 31.450 54.983 33.228 1.00 23.82 107 ASN A O 1
ATOM 758 N N . PRO A 1 131 ? 31.823 52.978 34.151 1.00 27.66 108 PRO A N 1
ATOM 759 C CA . PRO A 1 131 ? 33.049 52.826 33.294 1.00 31.30 108 PRO A CA 1
ATOM 760 C C . PRO A 1 131 ? 32.720 52.823 31.714 1.00 35.00 108 PRO A C 1
ATOM 761 O O . PRO A 1 131 ? 33.566 53.001 30.936 1.00 34.93 108 PRO A O 1
ATOM 765 N N . LYS A 1 132 ? 31.460 52.598 31.336 1.00 39.35 109 LYS A N 1
ATOM 766 C CA . LYS A 1 132 ? 31.023 52.203 30.064 1.00 43.79 109 LYS A CA 1
ATOM 767 C C . LYS A 1 132 ? 30.539 53.521 29.442 1.00 47.16 109 LYS A C 1
ATOM 768 O O . LYS A 1 132 ? 30.273 53.621 28.263 1.00 46.47 109 LYS A O 1
ATOM 774 N N . ALA A 1 133 ? 30.432 54.521 30.278 1.00 53.07 110 ALA A N 1
ATOM 775 C CA . ALA A 1 133 ? 29.798 55.770 29.941 1.00 57.75 110 ALA A CA 1
ATOM 776 C C . ALA A 1 133 ? 30.633 56.772 29.300 1.00 63.60 110 ALA A C 1
ATOM 777 O O . ALA A 1 133 ? 30.035 57.301 28.428 1.00 68.98 110 ALA A O 1
ATOM 779 N N . GLN A 1 134 ? 31.930 57.120 29.374 1.00 14.60 111 GLN A N 1
ATOM 780 C CA . GLN A 1 134 ? 32.331 58.155 28.380 1.00 14.60 111 GLN A CA 1
ATOM 781 C C . GLN A 1 134 ? 31.285 59.261 28.294 1.00 14.60 111 GLN A C 1
ATOM 782 O O . GLN A 1 134 ? 30.214 59.112 29.043 1.00 89.99 111 GLN A O 1
ATOM 784 N N . ASN A 1 135 ? 31.258 60.473 27.638 1.00 87.16 112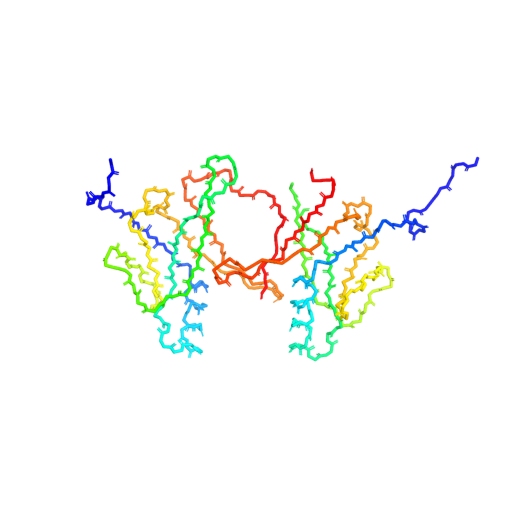 ASN A N 1
ATOM 785 C CA . ASN A 1 135 ? 30.070 61.420 27.789 1.00 88.50 112 ASN A CA 1
ATOM 786 C C . ASN A 1 135 ? 29.639 61.775 29.342 1.00 90.09 112 ASN A C 1
ATOM 787 O O . ASN A 1 135 ? 28.452 62.115 29.614 1.00 87.93 112 ASN A O 1
ATOM 792 N N . GLU A 1 136 ? 30.632 61.615 30.333 1.00 14.60 113 GLU A N 1
ATOM 793 C CA . GLU A 1 136 ? 30.320 62.052 31.723 1.00 14.60 113 GLU A CA 1
ATOM 794 C C . GLU A 1 136 ? 29.640 63.417 31.724 1.00 14.60 113 GLU A C 1
ATOM 795 O O . GLU A 1 136 ? 30.084 64.210 30.778 1.00 99.23 113 GLU A O 1
ATOM 797 N N . CYS A 1 137 ? 28.664 63.711 32.560 1.00 97.28 114 CYS A N 1
ATOM 798 C CA . CYS A 1 137 ? 27.918 65.027 32.455 1.00 95.90 114 CYS A CA 1
ATOM 799 C C . CYS A 1 137 ? 28.836 66.314 32.386 1.00 93.32 114 CYS A C 1
ATOM 800 O O . CYS A 1 137 ? 29.861 66.472 33.149 1.00 92.58 114 CYS A O 1
ATOM 803 N N . GLY A 1 138 ? 28.399 67.207 31.472 1.00 89.13 115 GLY A N 1
ATOM 804 C CA . GLY A 1 138 ? 28.722 68.627 31.506 1.00 85.16 115 GLY A CA 1
ATOM 805 C C . GLY A 1 138 ? 27.702 69.571 32.196 1.00 80.70 115 GLY A C 1
ATOM 806 O O . GLY A 1 138 ? 28.181 70.665 32.660 1.00 80.17 115 GLY A O 1
ATOM 807 N N . CYS A 1 139 ? 26.377 69.232 32.193 1.00 75.01 116 CYS A N 1
ATOM 808 C CA . CYS A 1 139 ? 25.306 70.234 32.435 1.00 71.66 116 CYS A CA 1
ATOM 809 C C . CYS A 1 139 ? 25.489 70.498 33.840 1.00 68.23 116 CYS A C 1
ATOM 810 O O . CYS A 1 139 ? 24.854 69.700 34.696 1.00 74.25 116 CYS A O 1
ATOM 813 N N . GLY A 1 140 ? 26.294 71.516 34.202 1.00 60.78 117 GLY A N 1
ATOM 814 C CA . GLY A 1 140 ? 26.658 71.625 35.632 1.00 55.43 117 GLY A CA 1
ATOM 815 C C . GLY A 1 140 ? 25.556 72.382 36.345 1.00 50.90 117 GLY A C 1
ATOM 816 O O . GLY A 1 140 ? 25.916 73.355 36.895 1.00 47.52 117 GLY A O 1
ATOM 817 N N . GLU A 1 141 ? 24.301 71.917 36.208 1.00 47.46 118 GLU A N 1
ATOM 818 C CA . GLU A 1 141 ? 23.037 72.596 36.458 1.00 43.01 118 GLU A CA 1
ATOM 819 C C . GLU A 1 141 ? 22.396 72.107 37.752 1.00 41.32 118 GLU A C 1
ATOM 820 O O . GLU A 1 141 ? 21.385 72.188 38.113 1.00 40.18 118 GLU A O 1
ATOM 826 N N . SER A 1 142 ? 23.297 71.420 38.517 1.00 38.06 119 SER A N 1
ATOM 827 C CA . SER A 1 142 ? 23.166 70.979 39.854 1.00 34.08 119 SER A CA 1
ATOM 828 C C . SER A 1 142 ? 24.293 71.156 40.984 1.00 30.30 119 SER A C 1
ATOM 829 O O . SER A 1 142 ? 25.412 71.185 40.691 1.00 31.76 119 SER A O 1
ATOM 832 N N . PHE A 1 143 ? 23.896 71.364 42.204 1.00 26.27 120 PHE A N 1
ATOM 833 C CA . PHE A 1 143 ? 24.633 71.427 43.426 1.00 22.16 120 PHE A CA 1
ATOM 834 C C . PHE A 1 143 ? 23.935 70.700 44.674 1.00 19.89 120 PHE A C 1
ATOM 835 O O . PHE A 1 143 ? 22.998 71.183 45.212 1.00 19.07 120 PHE A O 1
ATOM 843 N N . GLY A 1 144 ? 24.493 69.571 45.137 1.00 19.89 121 GLY A N 1
ATOM 844 C CA . GLY A 1 144 ? 23.999 68.858 46.325 1.00 19.03 121 GLY A CA 1
ATOM 845 C C . GLY A 1 144 ? 24.512 69.518 47.565 1.00 21.96 121 GLY A C 1
ATOM 846 O O . GLY A 1 144 ? 25.709 70.104 47.549 1.00 26.37 121 GLY A O 1
ATOM 847 N N . VAL A 1 145 ? 23.669 69.474 48.624 1.00 23.19 122 VAL A N 1
ATOM 848 C CA . VAL A 1 145 ? 23.954 69.839 50.040 1.00 23.38 122 VAL A CA 1
ATOM 849 C C . VAL A 1 145 ? 23.204 69.048 51.255 1.00 25.34 122 VAL A C 1
ATOM 850 O O . VAL A 1 145 ? 23.771 69.023 52.368 1.00 35.04 122 VAL A O 1
ATOM 855 N N . SER B 1 28 ? 26.075 109.732 22.419 1.00 75.49 5 SER B N 1
ATOM 856 C CA . SER B 1 28 ? 25.541 109.314 23.750 1.00 74.60 5 SER B CA 1
ATOM 857 C C . SER B 1 28 ? 26.007 107.914 24.161 1.00 72.33 5 SER B C 1
ATOM 858 O O . SER B 1 28 ? 26.965 107.775 24.913 1.00 73.30 5 SER B O 1
ATOM 860 N N . GLY B 1 29 ? 25.309 106.895 23.661 1.00 66.64 6 GLY B N 1
ATOM 861 C CA . GLY B 1 29 ? 25.637 105.508 23.963 1.00 61.56 6 GLY B CA 1
ATOM 862 C C . GLY B 1 29 ? 26.889 105.189 24.763 1.00 57.12 6 GLY B C 1
ATOM 863 O O . GLY B 1 29 ? 27.961 104.968 24.184 1.00 57.91 6 GLY B O 1
ATOM 864 N N . THR B 1 30 ? 26.753 105.177 26.089 1.00 33.72 7 THR B N 1
ATOM 865 C CA . THR B 1 30 ? 27.860 104.869 26.998 1.00 29.66 7 THR B CA 1
ATOM 866 C C . THR B 1 30 ? 27.277 104.269 28.299 1.00 33.06 7 THR B C 1
ATOM 867 O O . THR B 1 30 ? 26.399 104.868 28.932 1.00 51.57 7 THR B O 1
ATOM 871 N N . PHE B 1 31 ? 27.750 103.088 28.707 1.00 53.01 8 PHE B N 1
ATOM 872 C CA . PHE B 1 31 ? 27.177 102.453 29.900 1.00 53.13 8 PHE B CA 1
ATOM 873 C C . PHE B 1 31 ? 28.103 101.832 30.951 1.00 54.82 8 PHE B C 1
ATOM 874 O O . PHE B 1 31 ? 29.324 101.986 30.928 1.00 53.40 8 PHE B O 1
ATOM 882 N N . ASN B 1 32 ? 27.474 101.119 31.882 1.00 58.06 9 ASN B N 1
ATOM 883 C CA . ASN B 1 32 ? 28.167 100.450 32.982 1.00 58.63 9 ASN B CA 1
ATOM 884 C C . ASN B 1 32 ? 27.307 99.307 33.526 1.00 58.31 9 ASN B C 1
ATOM 885 O O . ASN B 1 32 ? 26.257 99.546 34.125 1.00 59.07 9 ASN B O 1
ATOM 890 N N . PRO B 1 33 ? 27.739 98.049 33.328 1.00 58.76 10 PRO B N 1
ATOM 891 C CA . PRO B 1 33 ? 26.931 96.935 33.838 1.00 58.04 10 PRO B CA 1
ATOM 892 C C . PRO B 1 33 ? 26.832 96.776 35.369 1.00 56.69 10 PRO B C 1
ATOM 893 O O . PRO B 1 33 ? 26.131 95.888 35.850 1.00 56.16 10 PRO B O 1
ATOM 897 N N . GLN B 1 34 ? 27.523 97.629 36.125 1.00 55.12 11 GLN B N 1
ATOM 898 C CA . GLN B 1 34 ? 27.467 97.574 37.588 1.00 53.84 11 GLN B CA 1
ATOM 899 C C . GLN B 1 34 ? 26.220 98.328 38.026 1.00 53.29 11 GLN B C 1
ATOM 900 O O . GLN B 1 34 ? 25.734 98.168 39.149 1.00 55.89 11 GLN B O 1
ATOM 902 N N . ASP B 1 35 ? 25.705 99.147 37.113 1.00 50.61 12 ASP B N 1
ATOM 903 C CA . ASP B 1 35 ? 24.523 99.954 37.374 1.00 48.53 12 ASP B CA 1
ATOM 904 C C . ASP B 1 35 ? 23.336 99.488 36.543 1.00 45.17 12 ASP B C 1
ATOM 905 O O . ASP B 1 35 ? 22.344 100.203 36.387 1.0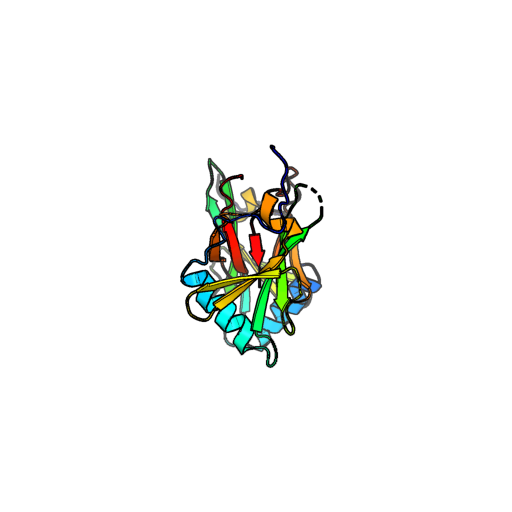0 47.03 12 ASP B O 1
ATOM 910 N N . PHE B 1 36 ? 23.447 98.273 36.021 1.00 41.54 13 PHE B N 1
ATOM 911 C CA . PHE B 1 36 ? 22.394 97.692 35.200 1.00 40.48 13 PHE B CA 1
ATOM 912 C C . PHE B 1 36 ? 21.166 97.329 36.023 1.00 38.05 13 PHE B C 1
ATOM 913 O O . PHE B 1 36 ? 21.259 97.074 37.222 1.00 37.01 13 PHE B O 1
ATOM 921 N N . ALA B 1 37 ? 20.014 97.311 35.359 1.00 38.62 14 ALA B N 1
ATOM 922 C CA . ALA B 1 37 ? 18.745 96.925 35.976 1.00 38.68 14 ALA B CA 1
ATOM 923 C C . ALA B 1 37 ? 18.622 95.437 35.626 1.00 40.88 14 ALA B C 1
ATOM 924 O O . ALA B 1 37 ? 18.520 95.078 34.454 1.00 45.51 14 ALA B O 1
ATOM 926 N N . TRP B 1 38 ? 18.650 94.575 36.636 1.00 38.57 15 TRP B N 1
ATOM 927 C CA . TRP B 1 38 ? 18.582 93.135 36.408 1.00 36.51 15 TRP B CA 1
ATOM 928 C C . TRP B 1 38 ? 17.202 92.516 36.505 1.00 36.07 15 TRP B C 1
ATOM 929 O O . TRP B 1 38 ? 16.341 93.033 37.217 1.00 35.06 15 TRP B O 1
ATOM 940 N N . GLN B 1 39 ? 16.985 91.405 35.798 1.00 35.36 16 GLN B N 1
ATOM 941 C CA . GLN B 1 39 ? 15.689 90.726 35.901 1.00 36.28 16 GLN B CA 1
ATOM 942 C C . GLN B 1 39 ? 15.685 90.113 37.297 1.00 37.48 16 GLN B C 1
ATOM 943 O O . GLN B 1 39 ? 14.641 89.987 37.928 1.00 41.20 16 GLN B O 1
ATOM 949 N N . GLY B 1 40 ? 16.882 89.751 37.762 1.00 35.30 17 GLY B N 1
ATOM 950 C CA . GLY B 1 40 ? 17.051 89.168 39.080 1.00 32.34 17 GLY B CA 1
ATOM 951 C C . GLY B 1 40 ? 16.792 87.678 39.081 1.00 30.61 17 GLY B C 1
ATOM 952 O O . GLY B 1 40 ? 16.147 87.167 38.166 1.00 28.25 17 GLY B O 1
ATOM 953 N N . LEU B 1 41 ? 17.302 86.984 40.098 1.00 27.82 18 LEU B N 1
ATOM 954 C CA . LEU B 1 41 ? 17.106 85.544 40.235 1.00 27.49 18 LEU B CA 1
ATOM 955 C C . LEU B 1 41 ? 15.879 85.306 41.126 1.00 27.25 18 LEU B C 1
ATOM 956 O O . LEU B 1 41 ? 15.478 86.182 41.900 1.00 25.92 18 LEU B O 1
ATOM 961 N N . THR B 1 42 ? 15.280 84.125 41.009 1.00 24.64 19 THR B N 1
ATOM 962 C CA . THR B 1 42 ? 14.122 83.783 41.820 1.00 21.62 19 THR B CA 1
ATOM 963 C C . THR B 1 42 ? 14.405 82.498 42.576 1.00 21.98 19 THR B C 1
ATOM 964 O O . THR B 1 42 ? 15.336 81.769 42.250 1.00 18.97 19 THR B O 1
ATOM 968 N N . LEU B 1 43 ? 13.596 82.234 43.596 1.00 20.66 20 LEU B N 1
ATOM 969 C CA . LEU B 1 43 ? 13.745 81.042 44.417 1.00 17.82 20 LEU B CA 1
ATOM 970 C C . LEU B 1 43 ? 12.416 80.338 44.394 1.00 15.73 20 LEU B C 1
ATOM 971 O O . LEU B 1 43 ? 11.401 80.990 44.561 1.00 13.85 20 LEU B O 1
ATOM 976 N N . THR B 1 44 ? 12.404 79.025 44.171 1.00 19.01 21 THR B N 1
ATOM 977 C CA . THR B 1 44 ? 11.140 78.262 44.193 1.00 22.62 21 THR B CA 1
ATOM 978 C C . THR B 1 44 ? 10.826 78.111 45.678 1.00 22.90 21 THR B C 1
ATOM 979 O O . THR B 1 44 ? 11.716 78.226 46.519 1.00 24.39 21 THR B O 1
ATOM 983 N N . PRO B 1 45 ? 9.559 77.872 46.027 1.00 26.39 22 PRO B N 1
ATOM 984 C CA . PRO B 1 45 ? 9.311 77.731 47.465 1.00 24.89 22 PRO B CA 1
ATOM 985 C C . PRO B 1 45 ? 10.128 76.628 48.131 1.00 22.71 22 PRO B C 1
ATOM 986 O O . PRO B 1 45 ? 10.483 76.740 49.293 1.00 22.04 22 PRO B O 1
ATOM 990 N N . ALA B 1 46 ? 10.445 75.574 47.391 1.00 21.21 23 ALA B N 1
ATOM 991 C CA . ALA B 1 46 ? 11.240 74.471 47.948 1.00 18.76 23 ALA B CA 1
ATOM 992 C C . ALA B 1 46 ? 12.703 74.855 48.177 1.00 20.77 23 ALA B C 1
ATOM 993 O O . ALA B 1 46 ? 13.324 74.397 49.126 1.00 25.76 23 ALA B O 1
ATOM 995 N N . ALA B 1 47 ? 13.252 75.692 47.299 1.00 19.84 24 ALA B N 1
ATOM 996 C CA . ALA B 1 47 ? 14.643 76.139 47.438 1.00 17.31 24 ALA B CA 1
ATOM 997 C C . ALA B 1 47 ? 14.724 77.113 48.624 1.00 13.32 24 ALA B C 1
ATOM 998 O O . ALA B 1 47 ? 15.662 77.097 49.412 1.00 8.14 24 ALA B O 1
ATOM 1000 N N . ALA B 1 48 ? 13.708 77.944 48.759 1.00 13.37 25 ALA B N 1
ATOM 1001 C CA . ALA B 1 48 ? 13.679 78.891 49.848 1.00 14.78 25 ALA B CA 1
ATOM 1002 C C . ALA B 1 48 ? 13.799 78.218 51.227 1.00 14.85 25 ALA B C 1
ATOM 1003 O O . ALA B 1 48 ? 14.598 78.638 52.070 1.00 12.89 25 ALA B O 1
ATOM 1005 N N . ILE B 1 49 ? 13.008 77.182 51.465 1.00 15.78 26 ILE B N 1
ATOM 1006 C CA . ILE B 1 49 ? 13.042 76.546 52.769 1.00 20.85 26 ILE B CA 1
ATOM 1007 C C . ILE B 1 49 ? 14.334 75.795 53.067 1.00 20.46 26 ILE B C 1
ATOM 1008 O O . ILE B 1 49 ? 14.786 75.759 54.220 1.00 21.58 26 ILE B O 1
ATOM 1013 N N . HIS B 1 50 ? 14.939 75.208 52.040 1.00 17.37 27 HIS B N 1
ATOM 1014 C CA . HIS B 1 50 ? 16.172 74.479 52.267 1.00 18.42 27 HIS B CA 1
ATOM 1015 C C . HIS B 1 50 ? 17.326 75.438 52.532 1.00 15.78 27 HIS B C 1
ATOM 1016 O O . HIS B 1 50 ? 18.270 75.108 53.261 1.00 14.36 27 HIS B O 1
ATOM 1023 N N . ILE B 1 51 ? 17.231 76.643 51.974 1.00 14.91 28 ILE B N 1
ATOM 1024 C CA . ILE B 1 51 ? 18.229 77.670 52.223 1.00 16.03 28 ILE B CA 1
ATOM 1025 C C . ILE B 1 51 ? 18.026 78.084 53.698 1.00 16.98 28 ILE B C 1
ATOM 1026 O O . ILE B 1 51 ? 18.977 78.154 54.474 1.00 18.44 28 ILE B O 1
ATOM 1031 N N . ARG B 1 52 ? 16.782 78.344 54.085 1.00 17.50 29 ARG B N 1
ATOM 1032 C CA . ARG B 1 52 ? 16.479 78.721 55.463 1.00 17.38 29 ARG B CA 1
ATOM 1033 C C . ARG B 1 52 ? 16.987 77.626 56.405 1.00 18.63 29 ARG B C 1
ATOM 1034 O O . ARG B 1 52 ? 17.493 77.905 57.497 1.00 20.89 29 ARG B O 1
ATOM 1042 N N . GLU B 1 53 ? 16.851 76.378 55.962 1.00 15.37 30 GLU B N 1
ATOM 1043 C CA . GLU B 1 53 ? 17.269 75.227 56.742 1.00 17.63 30 GLU B CA 1
ATOM 1044 C C . GLU B 1 53 ? 18.785 75.112 56.858 1.00 21.11 30 GLU B C 1
ATOM 1045 O O . GLU B 1 53 ? 19.303 74.700 57.902 1.00 24.57 30 GLU B O 1
ATOM 1051 N N . LEU B 1 54 ? 19.491 75.457 55.784 1.00 22.30 31 LEU B N 1
ATOM 1052 C CA . LEU B 1 54 ? 20.939 75.405 55.776 1.00 22.82 31 LEU B CA 1
ATOM 1053 C C . LEU B 1 54 ? 21.447 76.536 56.659 1.00 22.73 31 LEU B C 1
ATOM 1054 O O . LEU B 1 54 ? 22.416 76.386 57.421 1.00 21.10 31 LEU B O 1
ATOM 1059 N N . VAL B 1 55 ? 20.779 77.677 56.557 1.00 18.24 32 VAL B N 1
ATOM 1060 C CA . VAL B 1 55 ? 21.190 78.830 57.325 1.00 18.73 32 VAL B CA 1
ATOM 1061 C C . VAL B 1 55 ? 20.945 78.650 58.815 1.00 20.63 32 VAL B C 1
ATOM 1062 O O . VAL B 1 55 ? 21.812 78.973 59.622 1.00 21.11 32 VAL B O 1
ATOM 1066 N N . ALA B 1 56 ? 19.786 78.106 59.183 1.00 20.64 33 ALA B N 1
ATOM 1067 C CA . ALA B 1 56 ? 19.448 77.918 60.598 1.00 20.18 33 ALA B CA 1
ATOM 1068 C C . ALA B 1 56 ? 20.420 76.992 61.300 1.00 23.24 33 ALA B C 1
ATOM 1069 O O . ALA B 1 56 ? 20.669 77.135 62.498 1.00 26.29 33 ALA B O 1
ATOM 1071 N N . LYS B 1 57 ? 20.974 76.046 60.553 1.00 23.67 34 LYS B N 1
ATOM 1072 C CA . LYS B 1 57 ? 21.880 75.080 61.134 1.00 26.35 34 LYS B CA 1
ATOM 1073 C C . LYS B 1 57 ? 23.216 75.716 61.522 1.00 26.40 34 LYS B C 1
ATOM 1074 O O . LYS B 1 57 ? 23.922 75.218 62.404 1.00 28.54 34 LYS B O 1
ATOM 1080 N N . GLN B 1 58 ? 23.544 76.833 60.881 1.00 27.39 35 GLN B N 1
ATOM 1081 C CA . GLN B 1 58 ? 24.807 77.513 61.138 1.00 26.66 35 GLN B CA 1
ATOM 1082 C C . GLN B 1 58 ? 24.662 78.890 61.780 1.00 26.16 35 GLN B C 1
ATOM 1083 O O . GLN B 1 58 ? 24.285 79.864 61.129 1.00 24.69 35 GLN B O 1
ATOM 1089 N N . PRO B 1 59 ? 24.966 78.993 63.076 1.00 31.19 36 PRO B N 1
ATOM 1090 C CA . PRO B 1 59 ? 24.829 80.326 63.671 1.00 30.36 36 PRO B CA 1
ATOM 1091 C C . PRO B 1 59 ? 25.822 81.283 62.986 1.00 28.81 36 PRO B C 1
ATOM 1092 O O . PRO B 1 59 ? 26.975 80.914 62.720 1.00 27.93 36 PRO B O 1
ATOM 1096 N N . GLY B 1 60 ? 25.363 82.493 62.685 1.00 24.89 37 GLY B N 1
ATOM 1097 C CA . GLY B 1 60 ? 26.229 83.460 62.039 1.00 24.49 37 GLY B CA 1
ATOM 1098 C C . GLY B 1 60 ? 26.035 83.556 60.532 1.00 24.18 37 GLY B C 1
ATOM 1099 O O . GLY B 1 60 ? 26.384 84.559 59.895 1.00 22.09 37 GLY B O 1
ATOM 1100 N N . MET B 1 61 ? 25.472 82.511 59.945 1.00 25.17 38 MET B N 1
ATOM 1101 C CA . MET B 1 61 ? 25.230 82.489 58.504 1.00 26.12 38 MET B CA 1
ATOM 1102 C C . MET B 1 61 ? 23.925 83.219 58.189 1.00 24.44 38 MET B C 1
ATOM 1103 O O . MET B 1 61 ? 22.933 83.015 58.888 1.00 28.61 38 MET B O 1
ATOM 1108 N N . VAL B 1 62 ? 23.909 84.062 57.157 1.00 21.56 39 VAL B N 1
ATOM 1109 C CA . VAL B 1 62 ? 22.671 84.782 56.829 1.00 21.39 39 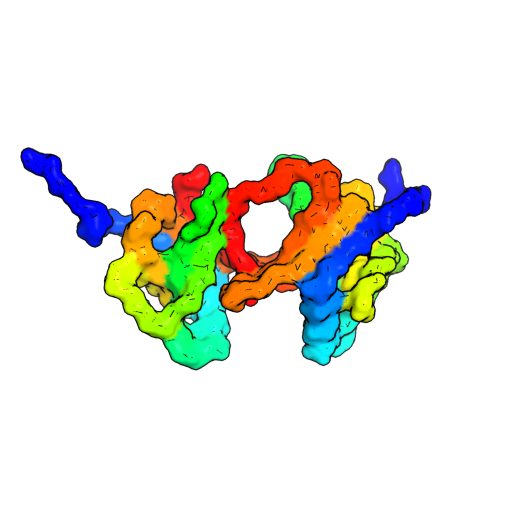VAL B CA 1
ATOM 1110 C C . VAL B 1 62 ? 22.035 84.387 55.502 1.00 21.01 39 VAL B C 1
ATOM 1111 O O . VAL B 1 62 ? 20.900 84.768 55.227 1.00 24.10 39 VAL B O 1
ATOM 1115 N N . GLY B 1 63 ? 22.766 83.625 54.693 1.00 17.34 40 GLY B N 1
ATOM 1116 C CA . GLY B 1 63 ? 22.244 83.180 53.416 1.00 15.87 40 GLY B CA 1
ATOM 1117 C C . GLY B 1 63 ? 23.319 82.469 52.620 1.00 17.39 40 GLY B C 1
ATOM 1118 O O . GLY B 1 63 ? 24.399 82.199 53.150 1.00 21.15 40 GLY B O 1
ATOM 1119 N N . VAL B 1 64 ? 23.028 82.156 51.359 1.00 17.35 41 VAL B N 1
ATOM 1120 C CA . VAL B 1 64 ? 23.995 81.491 50.491 1.00 18.28 41 VAL B CA 1
ATOM 1121 C C . VAL B 1 64 ? 24.324 82.362 49.295 1.00 19.00 41 VAL B C 1
ATOM 1122 O O . VAL B 1 64 ? 23.545 83.234 48.916 1.00 18.79 41 VAL B O 1
ATOM 1126 N N . ARG B 1 65 ? 25.488 82.119 48.697 1.00 21.76 42 ARG B N 1
ATOM 1127 C CA . ARG B 1 65 ? 25.923 82.877 47.523 1.00 20.67 42 ARG B CA 1
ATOM 1128 C C . ARG B 1 65 ? 26.027 81.950 46.323 1.00 17.97 42 ARG B C 1
ATOM 1129 O O . ARG B 1 65 ? 26.685 80.902 46.394 1.00 14.69 42 ARG B O 1
ATOM 1137 N N . LEU B 1 66 ? 25.371 82.327 45.231 1.00 17.80 43 LEU B N 1
ATOM 1138 C CA . LEU B 1 66 ? 25.406 81.519 44.017 1.00 18.90 43 LEU B CA 1
ATOM 1139 C C . LEU B 1 66 ? 26.556 82.016 43.155 1.00 19.75 43 LEU B C 1
ATOM 1140 O O . LEU B 1 66 ? 26.675 83.224 42.931 1.00 22.37 43 LEU B O 1
ATOM 1145 N N . GLY B 1 67 ? 27.398 81.102 42.678 1.00 18.42 44 GLY B N 1
ATOM 1146 C CA . GLY B 1 67 ? 28.513 81.484 41.826 1.00 18.33 44 GLY B CA 1
ATOM 1147 C C . GLY B 1 67 ? 28.697 80.456 40.715 1.00 20.18 44 GLY B C 1
ATOM 1148 O O . GLY B 1 67 ? 27.920 79.508 40.628 1.00 18.73 44 GLY B O 1
ATOM 1149 N N . VAL B 1 68 ? 29.698 80.627 39.854 1.00 25.55 45 VAL B N 1
ATOM 1150 C CA . VAL B 1 68 ? 29.948 79.655 38.786 1.00 30.97 45 VAL B CA 1
ATOM 1151 C C . VAL B 1 68 ? 31.435 79.300 38.859 1.00 33.53 45 VAL B C 1
ATOM 1152 O O . VAL B 1 68 ? 32.226 80.087 39.372 1.00 30.65 45 VAL B O 1
ATOM 1156 N N . LYS B 1 69 ? 31.822 78.132 38.348 1.00 35.88 46 LYS B N 1
ATOM 1157 C CA . LYS B 1 69 ? 33.224 77.722 38.392 1.00 37.99 46 LYS B CA 1
ATOM 1158 C C . LYS B 1 69 ? 33.743 77.030 37.130 1.00 39.64 46 LYS B C 1
ATOM 1159 O O . LYS B 1 69 ? 32.968 76.579 36.298 1.00 42.94 46 LYS B O 1
ATOM 1165 N N . GLN B 1 70 ? 35.067 76.955 37.016 1.00 25.21 47 GLN B N 1
ATOM 1166 C CA . GLN B 1 70 ? 35.718 76.261 35.907 1.00 25.39 47 GLN B CA 1
ATOM 1167 C C . GLN B 1 70 ? 35.657 76.939 34.549 1.00 24.86 47 GLN B C 1
ATOM 1168 O O . GLN B 1 70 ? 34.823 77.852 34.395 1.00 35.04 47 GLN B O 1
ATOM 1174 N N . GLY B 1 75 ? 30.801 73.974 29.559 1.00 66.05 52 GLY B N 1
ATOM 1175 C CA . GLY B 1 75 ? 31.956 73.726 30.465 1.00 63.94 52 GLY B CA 1
ATOM 1176 C C . GLY B 1 75 ? 32.051 74.664 31.660 1.00 62.79 52 GLY B C 1
ATOM 1177 O O . GLY B 1 75 ? 33.095 75.276 31.893 1.00 63.31 52 GLY B O 1
ATOM 1178 N N . PHE B 1 76 ? 30.963 74.795 32.411 1.00 59.73 53 PHE B N 1
ATOM 1179 C CA . PHE B 1 76 ? 30.947 75.638 33.602 1.00 57.96 53 PHE B CA 1
ATOM 1180 C C . PHE B 1 76 ? 29.897 75.100 34.577 1.00 52.27 53 PHE B C 1
ATOM 1181 O O . PHE B 1 76 ? 29.052 74.297 34.186 1.00 52.36 53 PHE B O 1
ATOM 1189 N N . GLY B 1 77 ? 29.963 75.518 35.841 1.00 45.70 54 GLY B N 1
ATOM 1190 C CA . GLY B 1 77 ? 29.008 75.023 36.828 1.00 39.31 54 GLY B CA 1
ATOM 1191 C C . GLY B 1 77 ? 28.670 75.938 37.993 1.00 33.48 54 GLY B C 1
ATOM 1192 O O . GLY B 1 77 ? 29.478 76.761 38.423 1.00 36.42 54 GLY B O 1
ATOM 1193 N N . TYR B 1 78 ? 27.461 75.781 38.517 1.00 26.83 55 TYR B N 1
ATOM 1194 C CA . TYR B 1 78 ? 26.996 76.592 39.641 1.00 24.30 55 TYR B CA 1
ATOM 1195 C C . TYR B 1 78 ? 27.501 76.063 40.977 1.00 24.86 55 TYR B C 1
ATOM 1196 O O . TYR B 1 78 ? 27.586 74.845 41.191 1.00 19.76 55 TYR B O 1
ATOM 1205 N N . VAL B 1 79 ? 27.848 76.976 41.875 1.00 25.15 56 VAL B N 1
ATOM 1206 C CA . VAL B 1 79 ? 28.321 76.573 43.195 1.00 28.50 56 VAL B CA 1
ATOM 1207 C C . VAL B 1 79 ? 27.631 77.426 44.252 1.00 27.45 56 VAL B C 1
ATOM 1208 O O . VAL B 1 79 ? 27.331 78.588 43.999 1.00 28.94 56 VAL B O 1
ATOM 1212 N N . LEU B 1 80 ? 27.349 76.834 45.410 1.00 26.57 57 LEU B N 1
ATOM 1213 C CA . LEU B 1 80 ? 26.738 77.576 46.503 1.00 25.99 57 LEU B CA 1
ATOM 1214 C C . LEU B 1 80 ? 27.809 77.804 47.574 1.00 26.20 57 LEU B C 1
ATOM 1215 O O . LEU B 1 80 ? 28.666 76.950 47.794 1.00 23.69 57 LEU B O 1
ATOM 1220 N N . ASP B 1 81 ? 27.770 78.960 48.228 1.00 26.70 58 ASP B N 1
ATOM 1221 C CA . ASP B 1 81 ? 28.755 79.285 49.249 1.00 29.11 58 ASP B CA 1
ATOM 1222 C C . ASP B 1 81 ? 27.990 79.813 50.452 1.00 27.25 58 ASP B C 1
ATOM 1223 O O . ASP B 1 81 ? 26.872 80.309 50.298 1.00 23.95 58 ASP B O 1
ATOM 1228 N N . SER B 1 82 ? 28.568 79.706 51.645 1.00 24.46 59 SER B N 1
ATOM 1229 C CA . SER B 1 82 ? 27.905 80.218 52.838 1.00 24.98 59 SER B CA 1
ATOM 1230 C C . SER B 1 82 ? 28.234 81.697 52.993 1.00 22.70 59 SER B C 1
ATOM 1231 O O . SER B 1 82 ? 29.342 82.126 52.690 1.00 26.43 59 SER B O 1
ATOM 1234 N N . VAL B 1 83 ? 27.281 82.488 53.455 1.00 20.86 60 VAL B N 1
ATOM 1235 C CA . VAL B 1 83 ? 27.535 83.911 53.613 1.00 22.82 60 VAL B CA 1
ATOM 1236 C C . VAL B 1 83 ? 27.359 84.336 55.059 1.00 25.23 60 VAL B C 1
ATOM 1237 O O . VAL B 1 83 ? 26.359 84.020 55.685 1.00 25.03 60 VAL B O 1
ATOM 1241 N N . SER B 1 84 ? 28.349 85.038 55.585 1.00 30.22 61 SER B N 1
ATOM 1242 C CA . SER B 1 84 ? 28.299 85.550 56.950 1.00 35.10 61 SER B CA 1
ATOM 1243 C C . SER B 1 84 ? 28.186 87.051 56.778 1.00 37.41 61 SER B C 1
ATOM 1244 O O . SER B 1 84 ? 27.168 87.644 57.106 1.00 37.03 61 SER B O 1
ATOM 1247 N N . GLU B 1 85 ? 29.233 87.649 56.220 1.00 43.66 62 GLU B N 1
ATOM 1248 C CA . GLU B 1 85 ? 29.257 89.083 55.947 1.00 47.48 62 GLU B CA 1
ATOM 1249 C C . GLU B 1 85 ? 29.211 89.215 54.430 1.00 46.58 62 GLU B C 1
ATOM 1250 O O . GLU B 1 85 ? 30.132 88.803 53.721 1.00 44.61 62 GLU B O 1
ATOM 1256 N N . PRO B 1 86 ? 28.111 89.753 53.905 1.00 47.06 63 PRO B N 1
ATOM 1257 C CA . PRO B 1 86 ? 28.046 89.889 52.453 1.00 47.28 63 PRO B CA 1
ATOM 1258 C C . PRO B 1 86 ? 29.100 90.831 51.865 1.00 47.67 63 PRO B C 1
ATOM 1259 O O . PRO B 1 86 ? 29.581 91.758 52.524 1.00 46.14 63 PRO B O 1
ATOM 1263 N N . ASP B 1 87 ? 29.470 90.555 50.620 1.00 50.00 64 ASP B N 1
ATOM 1264 C CA . ASP B 1 87 ? 30.465 91.337 49.897 1.00 50.91 64 ASP B CA 1
ATOM 1265 C C . ASP B 1 87 ? 29.847 92.652 49.458 1.00 52.34 64 ASP B C 1
ATOM 1266 O O . ASP B 1 87 ? 28.624 92.797 49.421 1.00 51.80 64 ASP B O 1
ATOM 1271 N N . LYS B 1 88 ? 30.699 93.618 49.130 1.00 55.72 65 LYS B N 1
ATOM 1272 C CA . LYS B 1 88 ? 30.229 94.928 48.676 1.00 55.35 65 LYS B CA 1
ATOM 1273 C C . LYS B 1 88 ? 29.507 94.753 47.339 1.00 55.20 65 LYS B C 1
ATOM 1274 O O . LYS B 1 88 ? 28.339 95.115 47.208 1.00 52.87 65 LYS B O 1
ATOM 1276 N N . ASP B 1 89 ? 30.189 94.171 46.356 1.00 56.50 66 ASP B N 1
ATOM 1277 C CA . ASP B 1 89 ? 29.577 93.965 45.047 1.00 57.88 66 ASP B CA 1
ATOM 1278 C C . ASP B 1 89 ? 28.742 92.701 44.908 1.00 54.75 66 ASP B C 1
ATOM 1279 O O . ASP B 1 89 ? 28.919 91.915 43.980 1.00 55.39 66 ASP B O 1
ATOM 1284 N N . ASP B 1 90 ? 27.822 92.519 45.844 1.00 49.51 67 ASP B N 1
ATOM 1285 C CA . ASP B 1 90 ? 26.937 91.377 45.809 1.00 45.70 67 ASP B CA 1
ATOM 1286 C C . ASP B 1 90 ? 25.503 91.859 45.812 1.00 42.68 67 ASP B C 1
ATOM 1287 O O . ASP B 1 90 ? 25.142 92.771 46.548 1.00 40.86 67 ASP B O 1
ATOM 1292 N N . LEU B 1 91 ? 24.685 91.258 44.963 1.00 38.07 68 LEU B N 1
ATOM 1293 C CA . LEU B 1 91 ? 23.286 91.631 44.897 1.00 35.79 68 LEU B CA 1
ATOM 1294 C C . LEU B 1 91 ? 22.520 90.655 45.780 1.00 30.20 68 LEU B C 1
ATOM 1295 O O . LEU B 1 91 ? 22.945 89.523 45.970 1.00 26.94 68 LEU B O 1
ATOM 1300 N N . LEU B 1 92 ? 21.394 91.094 46.326 1.00 26.73 69 LEU B N 1
ATOM 1301 C CA . LEU B 1 92 ? 20.599 90.246 47.208 1.00 24.03 69 LEU B CA 1
ATOM 1302 C C . LEU B 1 92 ? 19.192 89.986 46.707 1.00 23.56 69 LEU B C 1
ATOM 1303 O O . LEU B 1 92 ? 18.479 90.898 46.285 1.00 22.64 69 LEU B O 1
ATOM 1308 N N . PHE B 1 93 ? 18.789 88.726 46.753 1.00 26.45 70 PHE B N 1
ATOM 1309 C CA . PHE B 1 93 ? 17.449 88.359 46.334 1.00 26.99 70 PHE B CA 1
ATOM 1310 C C . PHE B 1 93 ? 16.814 87.589 47.468 1.00 28.25 70 PHE B C 1
ATOM 1311 O O . PHE B 1 93 ? 17.289 86.527 47.872 1.00 27.75 70 PHE B O 1
ATOM 1319 N N . GLU B 1 94 ? 15.752 88.172 48.001 1.00 32.04 71 GLU B N 1
ATOM 1320 C CA . GLU B 1 94 ? 15.035 87.590 49.108 1.00 34.31 71 GLU B CA 1
ATOM 1321 C C . GLU B 1 94 ? 13.721 86.987 48.678 1.00 35.40 71 GLU B C 1
ATOM 1322 O O . GLU B 1 94 ? 13.110 87.427 47.716 1.00 37.23 71 GLU B O 1
ATOM 1328 N N . HIS B 1 95 ? 13.299 85.964 49.411 1.00 38.55 72 HIS B N 1
ATOM 1329 C CA . HIS B 1 95 ? 12.056 85.260 49.152 1.00 40.36 72 HIS B CA 1
ATOM 1330 C C . HIS B 1 95 ? 11.807 84.323 50.328 1.00 37.03 72 HIS B C 1
ATOM 1331 O O . HIS B 1 95 ? 12.599 83.438 50.601 1.00 33.26 72 HIS B O 1
ATOM 1338 N N . ASP B 1 96 ? 10.708 84.552 51.034 1.00 37.92 73 ASP B N 1
ATOM 1339 C CA . ASP B 1 96 ? 10.329 83.746 52.190 1.00 39.41 73 ASP B CA 1
ATOM 1340 C C . ASP B 1 96 ? 11.405 83.661 53.272 1.00 36.74 73 ASP B C 1
ATOM 1341 O O . ASP B 1 96 ? 11.628 82.604 53.868 1.00 37.76 73 ASP B O 1
ATOM 1346 N N . GLY B 1 97 ? 12.066 84.778 53.530 1.00 32.38 74 GLY B N 1
ATOM 1347 C CA . GLY B 1 97 ? 13.097 84.775 54.541 1.00 29.56 74 GLY B CA 1
ATOM 1348 C C . GLY B 1 97 ? 14.364 84.072 54.096 1.00 28.09 74 GLY B C 1
ATOM 1349 O O . GLY B 1 97 ? 15.271 83.861 54.897 1.00 32.30 74 GLY B O 1
ATOM 1350 N N . ALA B 1 98 ? 14.437 83.692 52.826 1.00 24.24 75 ALA B N 1
ATOM 1351 C CA . ALA B 1 98 ? 15.635 83.035 52.321 1.00 24.03 75 ALA B CA 1
ATOM 1352 C C . ALA B 1 98 ? 16.470 84.061 51.549 1.00 25.05 75 ALA B C 1
ATOM 1353 O O . ALA B 1 98 ? 15.990 84.663 50.580 1.00 25.41 75 ALA B O 1
ATOM 1355 N N . LYS B 1 99 ? 17.712 84.268 51.986 1.00 24.12 76 LYS B N 1
ATOM 1356 C CA . LYS B 1 99 ? 18.600 85.219 51.312 1.00 22.15 76 LYS B CA 1
ATOM 1357 C C . LYS B 1 99 ? 19.587 84.561 50.349 1.00 20.16 76 LYS B C 1
ATOM 1358 O O . LYS B 1 99 ? 20.411 83.748 50.751 1.00 20.31 76 LYS B O 1
ATOM 1364 N N . LEU B 1 100 ? 19.485 84.928 49.074 1.00 19.66 77 LEU B N 1
ATOM 1365 C CA . LEU B 1 100 ? 20.369 84.405 48.032 1.00 22.63 77 LEU B CA 1
ATOM 1366 C C . LEU B 1 100 ? 21.205 85.557 47.471 1.00 20.67 77 LEU B C 1
ATOM 1367 O O . LEU B 1 100 ? 20.669 86.509 46.914 1.00 19.90 77 LEU B O 1
ATOM 1372 N N . PHE B 1 101 ? 22.518 85.464 47.626 1.00 20.03 78 PHE B N 1
ATOM 1373 C CA . PHE B 1 101 ? 23.432 86.494 47.143 1.00 20.29 78 PHE B CA 1
ATOM 1374 C C . PHE B 1 101 ? 24.089 86.105 45.817 1.00 18.16 78 PHE B C 1
ATOM 1375 O O . PHE B 1 101 ? 24.495 84.957 45.626 1.00 17.64 78 PHE B O 1
ATOM 1383 N N . VAL B 1 102 ? 24.175 87.055 44.893 1.00 18.67 79 VAL B N 1
ATOM 1384 C CA . VAL B 1 102 ? 24.811 86.793 43.608 1.00 22.43 79 VAL B CA 1
ATOM 1385 C C . VAL B 1 102 ? 25.791 87.934 43.341 1.00 25.67 79 VAL B C 1
ATOM 1386 O O . VAL B 1 102 ? 25.421 89.107 43.428 1.00 28.33 79 VAL B O 1
ATOM 1390 N N . PRO B 1 103 ? 27.057 87.608 43.033 1.00 29.11 80 PRO B N 1
ATOM 1391 C CA . PRO B 1 103 ? 28.036 88.668 42.762 1.00 31.32 80 PRO B CA 1
ATOM 1392 C C . PRO B 1 103 ? 27.719 89.345 41.435 1.00 32.98 80 PRO B C 1
ATOM 1393 O O . PRO B 1 103 ? 27.129 88.706 40.552 1.00 34.26 80 PRO B O 1
ATOM 1397 N N . LEU B 1 104 ? 28.100 9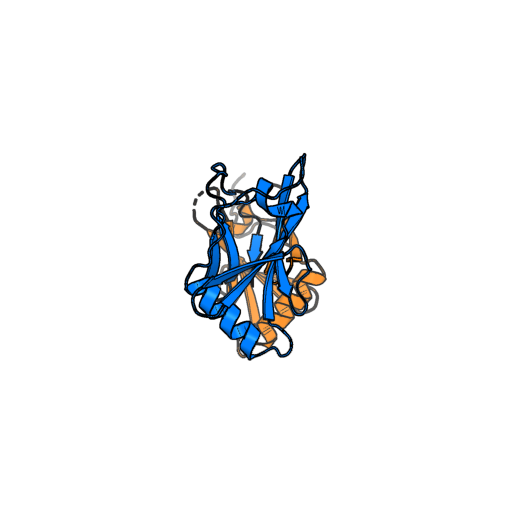0.618 41.284 1.00 35.66 81 LEU B N 1
ATOM 1398 C CA . LEU B 1 104 ? 27.851 91.354 40.031 1.00 36.76 81 LEU B CA 1
ATOM 1399 C C . LEU B 1 104 ? 28.482 90.700 38.803 1.00 34.86 81 LEU B C 1
ATOM 1400 O O . LEU B 1 104 ? 27.833 90.577 37.777 1.00 36.08 81 LEU B O 1
ATOM 1405 N N . GLN B 1 105 ? 29.741 90.286 38.908 1.00 32.34 82 GLN B N 1
ATOM 1406 C CA . GLN B 1 105 ? 30.430 89.645 37.787 1.00 32.68 82 GLN B CA 1
ATOM 1407 C C . GLN B 1 105 ? 29.673 88.465 37.167 1.00 30.88 82 GLN B C 1
ATOM 1408 O O . GLN B 1 105 ? 29.918 88.108 36.018 1.00 31.11 82 GLN B O 1
ATOM 1414 N N . ALA B 1 106 ? 28.754 87.862 37.919 1.00 28.47 83 ALA B N 1
ATOM 1415 C CA . ALA B 1 106 ? 28.010 86.719 37.402 1.00 25.06 83 ALA B CA 1
ATOM 1416 C C . ALA B 1 106 ? 26.651 87.092 36.829 1.00 25.07 83 ALA B C 1
ATOM 1417 O O . ALA B 1 106 ? 26.069 86.329 36.060 1.00 21.08 83 ALA B O 1
ATOM 1419 N N . MET B 1 107 ? 26.146 88.261 37.209 1.00 25.88 84 MET B N 1
ATOM 1420 C CA . MET B 1 107 ? 24.839 88.704 36.737 1.00 30.47 84 MET B CA 1
ATOM 1421 C C . MET B 1 107 ? 24.679 88.697 35.225 1.00 33.79 84 MET B C 1
ATOM 1422 O O . MET B 1 107 ? 23.686 88.183 34.707 1.00 31.65 84 MET B O 1
ATOM 1427 N N . PRO B 1 108 ? 25.644 89.265 34.485 1.00 38.64 85 PRO B N 1
ATOM 1428 C CA . PRO B 1 108 ? 25.447 89.229 33.027 1.00 39.00 85 PRO B CA 1
ATOM 1429 C C . PRO B 1 108 ? 25.284 87.806 32.505 1.00 36.76 85 PRO B C 1
ATOM 1430 O O . PRO B 1 108 ? 24.721 87.601 31.439 1.00 38.53 85 PRO B O 1
ATOM 1434 N N . PHE B 1 109 ? 25.770 86.828 33.262 1.00 37.47 86 PHE B N 1
ATOM 1435 C CA . PHE B 1 109 ? 25.687 85.440 32.822 1.00 37.06 86 PHE B CA 1
ATOM 1436 C C . PHE B 1 109 ? 24.558 84.569 33.364 1.00 36.52 86 PHE B C 1
ATOM 1437 O O . PHE B 1 109 ? 24.096 83.661 32.665 1.00 35.72 86 PHE B O 1
ATOM 1445 N N . ILE B 1 110 ? 24.107 84.828 34.590 1.00 35.19 87 ILE B N 1
ATOM 1446 C CA . ILE B 1 110 ? 23.054 83.994 35.157 1.00 34.01 87 ILE B CA 1
ATOM 1447 C C . ILE B 1 110 ? 21.788 84.721 35.571 1.00 33.49 87 ILE B C 1
ATOM 1448 O O . ILE B 1 110 ? 20.956 84.155 36.272 1.00 32.67 87 ILE B O 1
ATOM 1453 N N . ASP B 1 111 ? 21.641 85.962 35.115 1.00 30.37 88 ASP B N 1
ATOM 1454 C CA . ASP B 1 111 ? 20.468 86.777 35.422 1.00 27.93 88 ASP B CA 1
ATOM 1455 C C . ASP B 1 111 ? 19.197 86.089 34.934 1.00 28.44 88 ASP B C 1
ATOM 1456 O O . ASP B 1 111 ? 19.195 85.468 33.878 1.00 27.13 88 ASP B O 1
ATOM 1461 N N . GLY B 1 112 ? 18.117 86.181 35.703 1.00 30.07 89 GLY B N 1
ATOM 1462 C CA . GLY B 1 112 ? 16.876 85.539 35.292 1.00 27.03 89 GLY B CA 1
ATOM 1463 C C . GLY B 1 112 ? 16.799 84.089 35.725 1.00 25.60 89 GLY B C 1
ATOM 1464 O O . GLY B 1 112 ? 15.743 83.467 35.650 1.00 22.04 89 GLY B O 1
ATOM 1465 N N . THR B 1 113 ? 17.926 83.552 36.189 1.00 24.55 90 THR B N 1
ATOM 1466 C CA . THR B 1 113 ? 18.009 82.161 36.640 1.00 19.43 90 THR B CA 1
ATOM 1467 C C . THR B 1 113 ? 17.079 81.834 37.814 1.00 17.18 90 THR B C 1
ATOM 1468 O O . THR B 1 113 ? 16.894 82.629 38.745 1.00 14.49 90 THR B O 1
ATOM 1472 N N . GLU B 1 114 ? 16.501 80.643 37.770 1.00 19.01 91 GLU B N 1
ATOM 1473 C CA . GLU B 1 114 ? 15.612 80.179 38.835 1.00 22.21 91 GLU B CA 1
ATOM 1474 C C . GLU B 1 114 ? 16.307 79.070 39.591 1.00 21.48 91 GLU B C 1
ATOM 1475 O O . GLU B 1 114 ? 16.860 78.156 38.958 1.00 19.53 91 GLU B O 1
ATOM 1481 N N . VAL B 1 115 ? 16.273 79.144 40.924 1.00 19.52 92 VAL B N 1
ATOM 1482 C CA . VAL B 1 115 ? 16.872 78.109 41.747 1.00 17.46 92 VAL B CA 1
ATOM 1483 C C . VAL B 1 115 ? 15.743 77.279 42.350 1.00 15.85 92 VAL B C 1
ATOM 1484 O O . VAL B 1 115 ? 14.860 77.809 43.035 1.00 19.02 92 VAL B O 1
ATOM 1488 N N . ASP B 1 116 ? 15.765 75.979 42.088 1.00 14.66 93 ASP B N 1
ATOM 1489 C CA . ASP B 1 116 ? 14.745 75.099 42.610 1.00 18.67 93 ASP B CA 1
ATOM 1490 C C . ASP B 1 116 ? 15.425 74.037 43.482 1.00 20.64 93 ASP B C 1
ATOM 1491 O O . ASP B 1 116 ? 16.645 73.983 43.536 1.00 17.10 93 ASP B O 1
ATOM 1496 N N . PHE B 1 117 ? 14.651 73.209 44.177 1.00 23.01 94 PHE B N 1
ATOM 1497 C CA . PHE B 1 117 ? 15.241 72.173 45.023 1.00 24.07 94 PHE B CA 1
ATOM 1498 C C . PHE B 1 117 ? 14.546 70.830 44.841 1.00 22.52 94 PHE B C 1
ATOM 1499 O O . PHE B 1 117 ? 13.332 70.753 44.772 1.00 19.71 94 PHE B O 1
ATOM 1507 N N . VAL B 1 118 ? 15.327 69.759 44.778 1.00 25.09 95 VAL B N 1
ATOM 1508 C CA . VAL B 1 118 ? 14.776 68.417 44.596 1.00 24.69 95 VAL B CA 1
ATOM 1509 C C . VAL B 1 118 ? 15.560 67.363 45.362 1.00 23.86 95 VAL B C 1
ATOM 1510 O O . VAL B 1 118 ? 16.778 67.401 45.408 1.00 26.25 95 VAL B O 1
ATOM 1514 N N . ARG B 1 119 ? 14.842 66.426 45.964 1.00 25.61 96 ARG B N 1
ATOM 1515 C CA . ARG B 1 119 ? 15.467 65.347 46.711 1.00 25.87 96 ARG B CA 1
ATOM 1516 C C . ARG B 1 119 ? 15.514 64.120 45.794 1.00 25.80 96 ARG B C 1
ATOM 1517 O O . ARG B 1 119 ? 14.496 63.744 45.200 1.00 24.23 96 ARG B O 1
ATOM 1525 N N . GLU B 1 120 ? 16.701 63.529 45.654 1.00 26.62 97 GLU B N 1
ATOM 1526 C CA . GLU B 1 120 ? 16.900 62.342 44.816 1.00 25.79 97 GLU B CA 1
ATOM 1527 C C . GLU B 1 120 ? 17.592 61.284 45.657 1.00 25.04 97 GLU B C 1
ATOM 1528 O O . GLU B 1 120 ? 18.823 61.240 45.731 1.00 25.70 97 GLU B O 1
ATOM 1534 N N . GLY B 1 121 ? 16.794 60.432 46.294 1.00 24.85 98 GLY B N 1
ATOM 1535 C CA . GLY B 1 121 ? 17.352 59.428 47.182 1.00 25.03 98 GLY B CA 1
ATOM 1536 C C . GLY B 1 121 ? 17.980 60.204 48.319 1.00 24.22 98 GLY B C 1
ATOM 1537 O O . GLY B 1 121 ? 17.341 61.077 48.900 1.00 29.33 98 GLY B O 1
ATOM 1538 N N . LEU B 1 122 ? 19.241 59.925 48.621 1.00 23.93 99 LEU B N 1
ATOM 1539 C CA . LEU B 1 122 ? 19.928 60.639 49.701 1.00 22.61 99 LEU B CA 1
ATOM 1540 C C . LEU B 1 122 ? 20.482 61.994 49.249 1.00 18.26 99 LEU B C 1
ATOM 1541 O O . LEU B 1 122 ? 20.962 62.777 50.060 1.00 17.08 99 LEU B O 1
ATOM 1546 N N . ASN B 1 123 ? 20.410 62.272 47.957 1.00 16.27 100 ASN B N 1
ATOM 1547 C CA . ASN B 1 123 ? 20.904 63.545 47.456 1.00 17.04 100 ASN B CA 1
ATOM 1548 C C . ASN B 1 123 ? 19.819 64.623 47.587 1.00 16.00 100 ASN B C 1
ATOM 1549 O O . ASN B 1 123 ? 18.659 64.424 47.237 1.00 13.76 100 ASN B O 1
ATOM 1554 N N . GLN B 1 124 ? 20.209 65.759 48.133 1.00 18.01 101 GLN B N 1
ATOM 1555 C CA . GLN B 1 124 ? 19.328 66.916 48.305 1.00 22.75 101 GLN B CA 1
ATOM 1556 C C . GLN B 1 124 ? 20.013 67.836 47.329 1.00 23.24 101 GLN B C 1
ATOM 1557 O O . GLN B 1 124 ? 21.130 68.291 47.577 1.00 21.96 101 GLN B O 1
ATOM 1563 N N . ILE B 1 125 ? 19.357 68.137 46.223 1.00 24.36 102 ILE B N 1
ATOM 1564 C CA . ILE B 1 125 ? 20.131 68.887 45.201 1.00 24.31 102 ILE B CA 1
ATOM 1565 C C . ILE B 1 125 ? 19.428 70.148 44.731 1.00 20.75 102 ILE B C 1
ATOM 1566 O O . ILE B 1 125 ? 18.233 70.158 44.424 1.00 19.09 102 ILE B O 1
ATOM 1571 N N . PHE B 1 126 ? 20.147 71.253 44.709 1.00 17.81 103 PHE B N 1
ATOM 1572 C CA . PHE B 1 126 ? 19.642 72.536 44.208 1.00 14.70 103 PHE B CA 1
ATOM 1573 C C . PHE B 1 126 ? 19.883 72.467 42.725 1.00 16.54 103 PHE B C 1
ATOM 1574 O O . PHE B 1 126 ? 20.907 71.987 42.229 1.00 17.57 103 PHE B O 1
ATOM 1582 N N . LYS B 1 127 ? 18.888 72.875 42.032 1.00 16.41 104 LYS B N 1
ATOM 1583 C CA . LYS B 1 127 ? 18.827 72.904 40.668 1.00 18.11 104 LYS B CA 1
ATOM 1584 C C . LYS B 1 127 ? 18.703 74.370 40.117 1.00 18.58 104 LYS B C 1
ATOM 1585 O O . LYS B 1 127 ? 18.072 75.315 40.723 1.00 15.15 104 LYS B O 1
ATOM 1591 N N . PHE B 1 128 ? 19.421 74.588 39.005 1.00 17.08 105 PHE B N 1
ATOM 1592 C CA . PHE B 1 128 ? 19.432 75.911 38.427 1.00 19.01 105 PHE B CA 1
ATOM 1593 C C . PHE B 1 128 ? 18.852 75.972 37.014 1.00 21.15 105 PHE B C 1
ATOM 1594 O O . PHE B 1 128 ? 19.439 75.403 36.092 1.00 22.59 105 PHE B O 1
ATOM 1602 N N . HIS B 1 129 ? 17.733 76.707 36.811 1.00 22.58 106 HIS B N 1
ATOM 1603 C CA . HIS B 1 129 ? 17.180 76.879 35.466 1.00 22.62 106 HIS B CA 1
ATOM 1604 C C . HIS B 1 129 ? 17.592 78.209 34.944 1.00 21.12 106 HIS B C 1
ATOM 1605 O O . HIS B 1 129 ? 17.027 79.193 35.422 1.00 19.79 106 HIS B O 1
ATOM 1612 N N . ASN B 1 130 ? 18.528 78.230 33.972 1.00 19.02 107 ASN B N 1
ATOM 1613 C CA . ASN B 1 130 ? 18.936 79.501 33.514 1.00 24.93 107 ASN B CA 1
ATOM 1614 C C . ASN B 1 130 ? 18.362 79.747 32.076 1.00 27.31 107 ASN B C 1
ATOM 1615 O O . ASN B 1 130 ? 18.408 78.821 31.287 1.00 26.81 107 ASN B O 1
ATOM 1620 N N . PRO B 1 131 ? 17.692 80.897 31.798 1.00 32.33 108 PRO B N 1
ATOM 1621 C CA . PRO B 1 131 ? 16.879 81.116 30.515 1.00 36.08 108 PRO B CA 1
ATOM 1622 C C . PRO B 1 131 ? 17.855 81.061 29.314 1.00 40.10 108 PRO B C 1
ATOM 1623 O O . PRO B 1 131 ? 17.480 80.641 28.229 1.00 44.71 108 PRO B O 1
ATOM 1627 N N . LYS B 1 132 ? 19.117 81.399 29.544 1.00 42.38 109 LYS B N 1
ATOM 1628 C CA . LYS B 1 132 ? 20.182 81.181 28.606 1.00 45.61 109 LYS B CA 1
ATOM 1629 C C . LYS B 1 132 ? 20.881 79.730 28.722 1.00 48.68 109 LYS B C 1
ATOM 1630 O O . LYS B 1 132 ? 22.120 79.600 28.670 1.00 48.20 109 LYS B O 1
ATOM 1636 N N . ALA B 1 133 ? 20.168 78.643 28.911 1.00 51.78 110 ALA B N 1
ATOM 1637 C CA . ALA B 1 133 ? 20.910 77.408 28.971 1.00 52.93 110 ALA B CA 1
ATOM 1638 C C . ALA B 1 133 ? 20.968 76.987 27.476 1.00 55.25 110 ALA B C 1
ATOM 1639 O O . ALA B 1 133 ? 19.892 77.052 26.845 1.00 35.04 110 ALA B O 1
#

Foldseek 3Di:
DADPDDFPAEAEDVQRQVVQVVVPVVDPLFQAKEWDWDQDDVRDIDIDIGTDRDDDPQWDWDDDPRHTYTYHRVGCVVAGYKYWYWDDDVPATDIDIDRVVDDCDDDPPVDTHD/DDDDDLLPDDFPAEEEDVQRQVVQVVVQVVDPQWQAWEWDWDDVIGIDIHTHRDDDPQWDWDDDPSHIYIYGSVCRVPQTHKYWYWDDDPPDTDIDIDGVVD

GO terms:
  GO:0005515 protein binding (F, IPI)
  GO:0051537 2 iron, 2 sulfur cluster binding (F, IDA)
  GO:0042803 protein homodimerization activity (F, IDA)
  GO:0006979 response to oxidative stress (P, IEP)
  GO:0016226 iron-sulfur cluster assembly (P, IMP)
  GO:0006979 response to oxidative stress (P, IMP)
  GO:0051604 protein maturation (P, IDA)